Protein AF-A0A813BSJ4-F1 (afdb_monomer)

pLDDT: mean 73.98, std 15.07, range [31.45, 96.44]

Foldseek 3Di:
DDPPPPVADCWDADPNDIDGLLCVLCVLLVVLVVVLHADLVSLVVNLVSLVVLCVFFDDCLLVQLNVLSVVVVPDPDDDSVSSVSNSVSSVRSSVCSVVRDGDDDDDDPPQDDWDKAKFWDQDPLRPWIKIKMWTARPVVRDIDIDMDTDPPVVSVVQCVVVHSDDRVVRRCVVPD

Solvent-accessible surface area (backbone atoms only — not comparable to full-atom values): 10408 Å² total; per-residue (Å²): 141,80,89,76,75,61,97,68,49,78,59,42,76,57,97,87,43,79,46,34,66,64,56,63,48,48,54,53,50,49,47,28,52,72,67,70,50,72,55,72,70,57,44,53,53,51,40,53,53,39,54,54,54,38,72,46,37,85,76,71,58,35,53,64,27,47,48,51,51,59,55,49,78,76,48,94,75,75,53,72,66,64,50,51,55,40,48,52,31,45,50,50,23,48,52,50,59,70,70,57,52,78,66,78,86,70,86,78,65,93,68,76,69,72,44,77,48,68,40,38,42,51,40,79,78,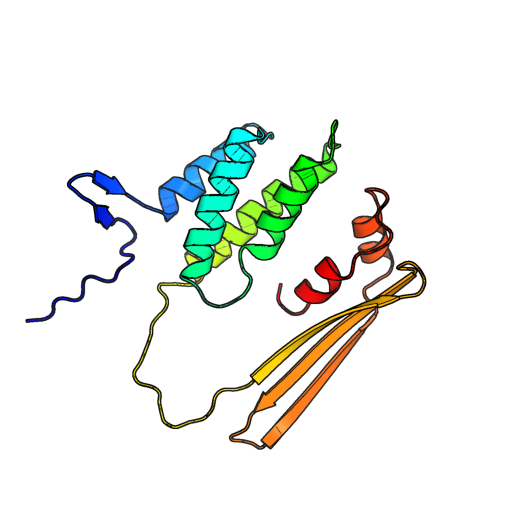41,77,43,40,27,29,35,36,40,39,36,33,72,83,79,67,46,74,47,78,50,70,49,72,56,57,64,75,57,54,50,62,69,26,74,82,78,48,50,77,54,31,69,60,30,39,44,52,87,79,107

Sequence (176 aa):
ANLFALPFDRVFNMLGATISFERAIEEVVMQCVSEGRCDRKRTLSVNGKLLFAAGHVFGRCAQLATQLMSHRGNVRHPGRGHVEDLLNALRFALEILKSGGPRCVGAWSQQPPVLIFTDGACEQEGNLVTHGALLFDPVTVRKEVFGDHVPKRLVERWKDGGKKQVIFFAENLPVV

Radius of gyration: 19.27 Å; Cα contacts (8 Å, |Δi|>4): 201; chains: 1; bounding box: 40×57×45 Å

Mean predicted aligned error: 10.65 Å

Structure (mmCIF, N/CA/C/O backbone):
data_AF-A0A813BSJ4-F1
#
_entry.id   AF-A0A813BSJ4-F1
#
loop_
_atom_site.group_PDB
_atom_site.id
_atom_site.type_symbol
_atom_site.label_atom_id
_atom_site.label_alt_id
_atom_site.label_comp_id
_atom_site.label_asym_id
_atom_site.label_entity_id
_atom_site.label_seq_id
_atom_site.pdbx_PDB_ins_code
_atom_site.Cartn_x
_atom_site.Cartn_y
_atom_site.Cartn_z
_atom_site.occupancy
_atom_site.B_iso_or_equiv
_atom_site.auth_seq_id
_atom_site.auth_comp_id
_atom_site.auth_asym_id
_atom_site.auth_atom_id
_atom_site.pdbx_PDB_model_num
ATOM 1 N N . ALA A 1 1 ? -11.413 34.889 15.381 1.00 35.91 1 ALA A N 1
ATOM 2 C CA . ALA A 1 1 ? -10.050 34.334 15.435 1.00 35.91 1 ALA A CA 1
ATOM 3 C C . ALA A 1 1 ? -10.126 32.849 15.106 1.00 35.91 1 ALA A C 1
ATOM 5 O O . ALA A 1 1 ? -10.448 32.062 15.977 1.00 35.91 1 ALA A O 1
ATOM 6 N N . ASN A 1 2 ? -9.918 32.498 13.838 1.00 31.45 2 ASN A N 1
ATOM 7 C CA . ASN A 1 2 ? -9.779 31.120 13.369 1.00 31.45 2 ASN A CA 1
ATOM 8 C C . ASN A 1 2 ? -8.538 31.109 12.476 1.00 31.45 2 ASN A C 1
ATOM 10 O O . ASN A 1 2 ? -8.624 31.351 11.277 1.00 31.45 2 ASN A O 1
ATOM 14 N N . LEU A 1 3 ? -7.369 30.922 13.086 1.00 31.69 3 LEU A N 1
ATOM 15 C CA . LEU A 1 3 ? -6.119 30.669 12.370 1.00 31.69 3 LEU A CA 1
ATOM 16 C C . LEU A 1 3 ? -6.064 29.172 12.042 1.00 31.69 3 LEU A C 1
ATOM 18 O O . LEU A 1 3 ? -5.284 28.423 12.618 1.00 31.69 3 LEU A O 1
ATOM 22 N N . PHE A 1 4 ? -6.928 28.726 11.129 1.00 36.84 4 PHE A N 1
ATOM 23 C CA . PHE A 1 4 ? -6.735 27.445 10.458 1.00 36.84 4 PHE A CA 1
ATOM 24 C C . PHE A 1 4 ? -5.849 27.691 9.241 1.00 36.84 4 PHE A C 1
ATOM 26 O O . PHE A 1 4 ? -6.326 27.791 8.117 1.00 36.84 4 PHE A O 1
ATOM 33 N N . ALA A 1 5 ? -4.543 27.811 9.469 1.00 35.72 5 ALA A N 1
ATOM 34 C CA . ALA A 1 5 ? -3.605 27.425 8.430 1.00 35.72 5 ALA A CA 1
ATOM 35 C C . ALA A 1 5 ? -3.609 25.894 8.425 1.00 35.72 5 ALA A C 1
ATOM 37 O O . ALA A 1 5 ? -2.980 25.263 9.276 1.00 35.72 5 ALA A O 1
ATOM 38 N N . LEU A 1 6 ? -4.391 25.288 7.527 1.00 38.62 6 LEU A N 1
ATOM 39 C CA . LEU A 1 6 ? -4.232 23.868 7.243 1.00 38.62 6 LEU A CA 1
ATOM 40 C C . LEU A 1 6 ? -2.803 23.714 6.709 1.00 38.62 6 LEU A C 1
ATOM 42 O O . LEU A 1 6 ? -2.460 24.389 5.739 1.00 38.62 6 LEU A O 1
ATOM 46 N N . PRO A 1 7 ? -1.947 22.874 7.312 1.00 40.94 7 PRO A N 1
ATOM 47 C CA . PRO A 1 7 ? -0.534 22.805 6.937 1.00 40.94 7 PRO A CA 1
ATOM 48 C C . PRO A 1 7 ? -0.304 22.365 5.479 1.00 40.94 7 PRO A C 1
ATOM 50 O O . PRO A 1 7 ? 0.830 22.400 5.013 1.00 40.94 7 PRO A O 1
ATOM 53 N N . PHE A 1 8 ? -1.370 22.000 4.755 1.00 50.53 8 PHE A N 1
ATOM 54 C CA . PHE A 1 8 ? -1.358 21.578 3.360 1.00 50.53 8 PHE A CA 1
ATOM 55 C C . PHE A 1 8 ? -2.633 22.016 2.629 1.00 50.53 8 PHE A C 1
ATOM 57 O O . PHE A 1 8 ? -3.330 21.190 2.037 1.00 50.53 8 PHE A O 1
ATOM 64 N N . ASP A 1 9 ? -2.930 23.318 2.611 1.00 46.09 9 ASP A N 1
ATOM 65 C CA . ASP A 1 9 ? -3.612 23.837 1.420 1.00 46.09 9 ASP A CA 1
ATOM 66 C C . ASP A 1 9 ? -2.821 23.377 0.182 1.00 46.09 9 ASP A C 1
ATOM 68 O O . ASP A 1 9 ? -1.600 23.213 0.249 1.00 46.09 9 ASP A O 1
ATOM 72 N N . ARG A 1 10 ? -3.485 23.149 -0.961 1.00 52.69 10 ARG A N 1
ATOM 73 C CA . ARG A 1 10 ? -2.855 22.646 -2.214 1.00 52.69 10 ARG A CA 1
ATOM 74 C C . ARG A 1 10 ? -1.614 23.445 -2.645 1.00 52.69 10 ARG A C 1
ATOM 76 O O . ARG A 1 10 ? -0.852 23.026 -3.519 1.00 52.69 10 ARG A O 1
ATOM 83 N N . VAL A 1 11 ? -1.447 24.612 -2.037 1.00 55.06 11 VAL A N 1
ATOM 84 C CA . VAL A 1 11 ? -0.429 25.618 -2.221 1.00 55.06 11 VAL A CA 1
ATOM 85 C C . VAL A 1 11 ? -0.071 26.188 -0.836 1.00 55.06 11 VAL A C 1
ATOM 87 O O . VAL A 1 11 ? -0.937 26.733 -0.161 1.00 55.06 11 VAL A O 1
ATOM 90 N N . PHE A 1 12 ? 1.189 26.109 -0.413 1.00 47.69 12 PHE A N 1
ATOM 91 C CA . PHE A 1 12 ? 1.690 26.702 0.837 1.00 47.69 12 PHE A CA 1
ATOM 92 C C . PHE A 1 12 ? 2.800 27.701 0.526 1.00 47.69 12 PHE A C 1
ATOM 94 O O . PHE A 1 12 ? 3.637 27.492 -0.352 1.00 47.69 12 PHE A O 1
ATOM 101 N N . ASN A 1 13 ? 2.792 28.819 1.245 1.00 44.09 13 ASN A N 1
ATOM 102 C CA . ASN A 1 13 ? 3.774 29.879 1.080 1.00 44.09 13 ASN A CA 1
ATOM 103 C C . ASN A 1 13 ? 4.858 29.731 2.153 1.00 44.09 13 ASN A C 1
ATOM 105 O O . ASN A 1 13 ? 4.575 29.837 3.345 1.00 44.09 13 ASN A O 1
ATOM 109 N N . MET A 1 14 ? 6.090 29.456 1.734 1.00 38.50 14 MET A N 1
ATOM 110 C CA . MET A 1 14 ? 7.243 29.312 2.614 1.00 38.50 14 MET A CA 1
ATOM 111 C C . MET A 1 14 ? 8.264 30.388 2.249 1.00 38.50 14 MET A C 1
ATOM 113 O O . MET A 1 14 ? 8.860 30.346 1.176 1.00 38.50 14 MET A O 1
ATOM 117 N N . LEU A 1 15 ? 8.447 31.375 3.134 1.00 41.78 15 LEU A N 1
ATOM 118 C CA . LEU A 1 15 ? 9.407 32.477 2.954 1.00 41.78 15 LEU A CA 1
ATOM 119 C C . LEU A 1 15 ? 9.220 33.260 1.634 1.00 41.78 15 LEU A C 1
ATOM 121 O O . LEU A 1 15 ? 10.191 33.648 0.991 1.00 41.78 15 LEU A O 1
ATOM 125 N N . GLY A 1 16 ? 7.971 33.469 1.205 1.00 42.41 16 GLY A N 1
ATOM 126 C CA . GLY A 1 16 ? 7.641 34.167 -0.044 1.00 42.41 16 GLY A CA 1
ATOM 127 C C . GLY A 1 16 ? 7.609 33.265 -1.282 1.00 42.41 16 GLY A C 1
ATOM 128 O O . GLY A 1 16 ? 7.131 33.694 -2.332 1.00 42.41 16 GLY A O 1
ATOM 129 N N . ALA A 1 17 ? 8.053 32.009 -1.172 1.00 37.91 17 ALA A N 1
ATOM 130 C CA . ALA A 1 17 ? 7.938 31.018 -2.232 1.00 37.91 17 ALA A CA 1
ATOM 131 C C . ALA A 1 17 ? 6.634 30.230 -2.086 1.00 37.91 17 ALA A C 1
ATOM 133 O O . ALA A 1 17 ? 6.359 29.611 -1.061 1.00 37.91 17 ALA A O 1
ATOM 134 N N . THR A 1 18 ? 5.831 30.235 -3.144 1.00 51.44 18 THR A N 1
ATOM 135 C CA . THR A 1 18 ? 4.596 29.458 -3.217 1.00 51.44 18 THR A CA 1
ATOM 136 C C . THR A 1 18 ? 4.921 28.053 -3.720 1.00 51.44 18 THR A C 1
ATOM 138 O O . THR A 1 18 ? 5.333 27.885 -4.866 1.00 51.44 18 THR A O 1
ATOM 141 N N . ILE A 1 19 ? 4.762 27.044 -2.867 1.00 51.75 19 ILE A N 1
ATOM 142 C CA . ILE A 1 19 ? 5.086 25.647 -3.155 1.00 51.75 19 ILE A CA 1
ATOM 143 C C . ILE A 1 19 ? 3.780 24.847 -3.176 1.00 51.75 19 ILE A C 1
ATOM 145 O O . ILE A 1 19 ? 2.950 24.970 -2.284 1.00 51.75 19 ILE A O 1
ATOM 149 N N . SER A 1 20 ? 3.581 24.025 -4.205 1.00 61.19 20 SER A N 1
ATOM 150 C CA . SER A 1 20 ? 2.451 23.096 -4.307 1.00 61.19 20 SER A CA 1
ATOM 151 C C . SER A 1 20 ? 2.995 21.676 -4.403 1.00 61.19 20 SER A C 1
ATOM 153 O O . SER A 1 20 ? 3.708 21.355 -5.354 1.00 61.19 20 SER A O 1
ATOM 155 N N . PHE A 1 21 ? 2.707 20.831 -3.407 1.00 60.09 21 PHE A N 1
ATOM 156 C CA . PHE A 1 21 ? 3.244 19.461 -3.351 1.00 60.09 21 PHE A CA 1
ATOM 157 C C . PHE A 1 21 ? 2.604 18.584 -4.419 1.00 60.09 21 PHE A C 1
ATOM 159 O O . PHE A 1 21 ? 3.305 17.793 -5.044 1.00 60.09 21 PHE A O 1
ATOM 166 N N . GLU A 1 22 ? 1.305 18.778 -4.656 1.00 62.00 22 GLU A N 1
ATOM 167 C CA . GLU A 1 22 ? 0.563 18.127 -5.733 1.00 62.00 22 GLU A CA 1
ATOM 168 C C . GLU A 1 22 ? 1.255 18.397 -7.069 1.00 62.00 22 GLU A C 1
ATOM 170 O O . GLU A 1 22 ? 1.741 17.460 -7.694 1.00 62.00 22 GLU A O 1
ATOM 175 N N . ARG A 1 23 ? 1.463 19.673 -7.423 1.00 66.56 23 ARG A N 1
ATOM 176 C CA . ARG A 1 23 ? 2.144 20.047 -8.671 1.00 66.56 23 ARG A CA 1
ATOM 177 C C . ARG A 1 23 ? 3.590 19.565 -8.721 1.00 66.56 23 ARG A C 1
ATOM 179 O O . ARG A 1 23 ? 4.012 19.024 -9.730 1.00 66.56 23 ARG A O 1
ATOM 186 N N . ALA A 1 24 ? 4.355 19.692 -7.638 1.00 66.81 24 ALA A N 1
ATOM 187 C CA . ALA A 1 24 ? 5.776 19.341 -7.641 1.00 66.81 24 ALA A CA 1
ATOM 188 C C . ALA A 1 24 ? 6.057 17.827 -7.704 1.00 66.81 24 ALA A C 1
ATOM 190 O O . ALA A 1 24 ? 7.168 17.437 -8.087 1.00 66.81 24 ALA A O 1
ATOM 191 N N . ILE A 1 25 ? 5.118 16.979 -7.267 1.00 68.12 25 ILE A N 1
ATOM 192 C CA . ILE A 1 25 ? 5.182 15.518 -7.434 1.00 68.12 25 ILE A CA 1
ATOM 193 C C . ILE A 1 25 ? 4.593 15.142 -8.792 1.00 68.12 25 ILE A C 1
ATOM 195 O O . ILE A 1 25 ? 5.232 14.395 -9.528 1.00 68.12 25 ILE A O 1
ATOM 199 N N . GLU A 1 26 ? 3.435 15.698 -9.147 1.00 72.69 26 GLU A N 1
ATOM 200 C CA . GLU A 1 26 ? 2.749 15.459 -10.418 1.00 72.69 26 GLU A CA 1
ATOM 201 C C . GLU A 1 26 ? 3.620 15.839 -11.614 1.00 72.69 26 GLU A C 1
ATOM 203 O O . GLU A 1 26 ? 3.804 15.010 -12.492 1.00 72.69 26 GLU A O 1
ATOM 208 N N . GLU A 1 27 ? 4.260 17.009 -11.628 1.00 76.44 27 GLU A N 1
ATOM 209 C CA . GLU A 1 27 ? 5.168 17.431 -12.704 1.00 76.44 27 GLU A CA 1
ATOM 210 C C . GLU A 1 27 ? 6.301 16.427 -12.916 1.00 76.44 27 GLU A C 1
ATOM 212 O O . GLU A 1 27 ? 6.586 16.032 -14.046 1.00 76.44 27 GLU A O 1
ATOM 217 N N . VAL A 1 28 ? 6.936 15.966 -11.835 1.00 70.94 28 VAL A N 1
ATOM 218 C CA . VAL A 1 28 ? 8.079 15.055 -11.952 1.00 70.94 28 VAL A CA 1
ATOM 219 C C . VAL A 1 28 ? 7.625 13.642 -12.309 1.00 70.94 28 VAL A C 1
ATOM 221 O O . VAL A 1 28 ? 8.269 12.995 -13.134 1.00 70.94 28 VAL A O 1
ATOM 224 N N . VAL A 1 29 ? 6.511 13.161 -11.747 1.00 71.25 29 VAL A N 1
ATOM 225 C CA . VAL A 1 29 ? 5.914 11.870 -12.123 1.00 71.25 29 VAL A CA 1
ATOM 226 C C . VAL A 1 29 ? 5.485 11.901 -13.588 1.00 71.25 29 VAL A C 1
ATOM 228 O O . VAL A 1 29 ? 5.882 11.019 -14.346 1.00 71.25 29 VAL A O 1
ATOM 231 N N . MET A 1 30 ? 4.767 12.937 -14.021 1.00 75.88 30 MET A N 1
ATOM 232 C CA . MET A 1 30 ? 4.291 13.099 -15.396 1.00 75.88 30 MET A CA 1
ATOM 233 C C . MET A 1 30 ? 5.440 13.279 -16.384 1.00 75.88 30 MET A C 1
ATOM 235 O O . MET A 1 30 ? 5.365 12.745 -17.486 1.00 75.88 30 MET A O 1
ATOM 239 N N . GLN A 1 31 ? 6.535 13.933 -15.993 1.00 76.19 31 GLN A N 1
ATOM 240 C CA . GLN A 1 31 ? 7.750 14.003 -16.803 1.00 76.19 31 GLN A CA 1
ATOM 241 C C . GLN A 1 31 ? 8.438 12.637 -16.938 1.00 76.19 31 GLN A C 1
ATOM 243 O O . GLN A 1 31 ? 8.888 12.266 -18.019 1.00 76.19 31 GLN A O 1
ATOM 248 N N . CYS A 1 32 ? 8.515 11.854 -15.860 1.00 71.31 32 CYS A N 1
ATOM 249 C CA . CYS A 1 32 ? 9.080 10.503 -15.923 1.00 71.31 32 CYS A CA 1
ATOM 250 C C . CYS A 1 32 ? 8.214 9.565 -16.774 1.00 71.31 32 CYS A C 1
ATOM 252 O O . CYS A 1 32 ? 8.739 8.711 -17.490 1.00 71.31 32 CYS A O 1
ATOM 254 N N . VAL A 1 33 ? 6.894 9.748 -16.699 1.00 69.25 33 VAL A N 1
ATOM 255 C CA . VAL A 1 33 ? 5.898 9.041 -17.503 1.00 69.25 33 VAL A CA 1
ATOM 256 C C . VAL A 1 33 ? 6.012 9.417 -18.980 1.00 69.25 33 VAL A C 1
ATOM 258 O O . VAL A 1 33 ? 6.082 8.525 -19.820 1.00 69.25 33 VAL A O 1
ATOM 261 N N . SER A 1 34 ? 6.052 10.711 -19.308 1.00 72.62 34 SER A N 1
ATOM 262 C CA . SER A 1 34 ? 6.076 11.192 -20.694 1.00 72.62 34 SER A CA 1
ATOM 263 C C . SER A 1 34 ? 7.384 10.862 -21.405 1.00 72.62 34 SER A C 1
ATOM 265 O O . SER A 1 34 ? 7.372 10.478 -22.571 1.00 72.62 34 SER A O 1
ATOM 267 N N . GLU A 1 35 ? 8.515 10.943 -20.702 1.00 75.81 35 GLU A N 1
ATOM 268 C CA . GLU A 1 35 ? 9.818 10.569 -21.252 1.00 75.81 35 GLU A CA 1
ATOM 269 C C . GLU A 1 35 ? 10.042 9.045 -21.268 1.00 75.81 35 GLU A C 1
ATOM 271 O O . GLU A 1 35 ? 11.050 8.580 -21.804 1.00 75.81 35 GLU A O 1
ATOM 276 N N . GLY A 1 36 ? 9.152 8.257 -20.647 1.00 67.06 36 GLY A N 1
ATOM 277 C CA . GLY A 1 36 ? 9.296 6.804 -20.522 1.00 67.06 36 GLY A CA 1
ATOM 278 C C . GLY A 1 36 ? 10.590 6.384 -19.815 1.00 67.06 36 GLY A C 1
ATOM 279 O O . GLY A 1 36 ? 11.084 5.278 -20.021 1.00 67.06 36 GLY A O 1
ATOM 280 N N . ARG A 1 37 ? 11.190 7.277 -19.021 1.00 68.12 37 ARG A N 1
ATOM 281 C CA . ARG A 1 37 ? 12.461 7.061 -18.323 1.00 68.12 37 ARG A CA 1
ATOM 282 C C . ARG A 1 37 ? 12.518 7.910 -17.060 1.00 68.12 37 ARG A C 1
ATOM 284 O O . ARG A 1 37 ? 12.025 9.032 -17.012 1.00 68.12 37 ARG A O 1
ATOM 291 N N . CYS A 1 38 ? 13.199 7.393 -16.048 1.00 68.12 38 CYS A N 1
ATOM 292 C CA . CYS A 1 38 ? 13.505 8.129 -14.828 1.00 68.12 38 CYS A CA 1
ATOM 293 C C . CYS A 1 38 ? 14.991 7.928 -14.531 1.00 68.12 38 CYS A C 1
ATOM 295 O O . CYS A 1 38 ? 15.417 6.801 -14.275 1.00 68.12 38 CYS A O 1
ATOM 297 N N . ASP A 1 39 ? 15.790 8.992 -14.639 1.00 73.19 39 ASP A N 1
ATOM 298 C CA . ASP A 1 39 ? 17.206 8.931 -14.275 1.00 73.19 39 ASP A CA 1
ATOM 299 C C . ASP A 1 39 ? 17.379 8.818 -12.748 1.00 73.19 39 ASP A C 1
ATOM 301 O O . ASP A 1 39 ? 16.440 9.014 -11.970 1.00 73.19 39 ASP A O 1
ATOM 305 N N . ARG A 1 40 ? 18.592 8.496 -12.289 1.00 72.88 40 ARG A N 1
ATOM 306 C CA . ARG A 1 40 ? 18.864 8.284 -10.858 1.00 72.88 40 ARG A CA 1
ATOM 307 C C . ARG A 1 40 ? 18.598 9.534 -10.012 1.00 72.88 40 ARG A C 1
ATOM 309 O O . ARG A 1 40 ? 18.105 9.417 -8.893 1.00 72.88 40 ARG A O 1
ATOM 316 N N . LYS A 1 41 ? 18.916 10.724 -10.528 1.00 77.00 41 LYS A N 1
ATOM 317 C CA 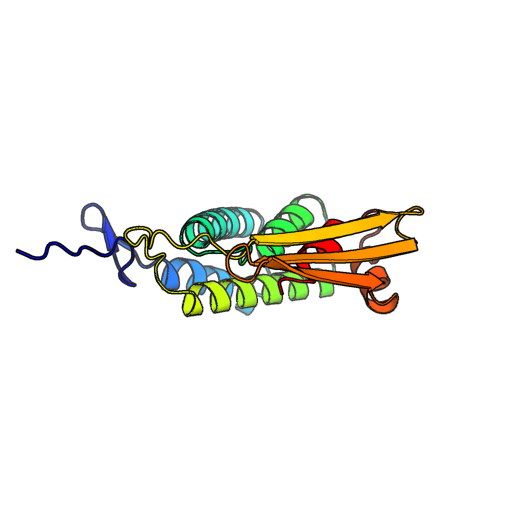. LYS A 1 41 ? 18.754 11.993 -9.802 1.00 77.00 41 LYS A CA 1
ATOM 318 C C . LYS A 1 41 ? 17.271 12.309 -9.594 1.00 77.00 41 LYS A C 1
ATOM 320 O O . LYS A 1 41 ? 16.862 12.642 -8.484 1.00 77.00 41 LYS A O 1
ATOM 325 N N . ARG A 1 42 ? 16.464 12.145 -10.642 1.00 74.56 42 ARG A N 1
ATOM 326 C CA . ARG A 1 42 ? 15.005 12.284 -10.623 1.00 74.56 42 ARG A CA 1
ATOM 327 C C . ARG A 1 42 ? 14.370 11.228 -9.730 1.00 74.56 42 ARG A C 1
ATOM 329 O O . ARG A 1 42 ? 13.561 11.588 -8.888 1.00 74.56 42 ARG A O 1
ATOM 336 N N . THR A 1 43 ? 14.814 9.974 -9.822 1.00 73.75 43 THR A N 1
ATOM 337 C CA . THR A 1 43 ? 14.350 8.875 -8.958 1.00 73.75 43 THR A CA 1
ATOM 338 C C . THR A 1 43 ? 14.522 9.223 -7.477 1.00 73.75 43 THR A C 1
ATOM 340 O O . THR A 1 43 ? 13.576 9.126 -6.703 1.00 73.75 43 THR A O 1
ATOM 343 N N . LEU A 1 44 ? 15.710 9.690 -7.074 1.00 74.62 44 LEU A N 1
ATOM 344 C CA . LEU A 1 44 ? 15.976 10.090 -5.688 1.00 74.62 44 LEU A CA 1
ATOM 345 C C . LEU A 1 44 ? 15.121 11.289 -5.253 1.00 74.62 44 LEU A C 1
ATOM 347 O O . LEU A 1 44 ? 14.595 11.294 -4.141 1.00 74.62 44 LEU A O 1
ATOM 351 N N . SER A 1 45 ? 14.948 12.282 -6.131 1.00 80.75 45 SER A N 1
ATOM 352 C CA . SER A 1 45 ? 14.106 13.450 -5.851 1.00 80.75 45 SER A CA 1
ATOM 353 C C . SER A 1 45 ? 12.633 13.068 -5.670 1.00 80.75 45 SER A C 1
ATOM 355 O O . SER A 1 45 ? 12.011 13.486 -4.695 1.00 80.75 45 SER A O 1
ATOM 357 N N . VAL A 1 46 ? 12.088 12.236 -6.565 1.00 78.25 46 VAL A N 1
ATOM 358 C CA . VAL A 1 46 ? 10.713 11.720 -6.483 1.00 78.25 46 VAL A CA 1
ATOM 359 C C . VAL A 1 46 ? 10.524 10.892 -5.221 1.00 78.25 46 VAL A C 1
ATOM 361 O O . VAL A 1 46 ? 9.535 11.083 -4.525 1.00 78.25 46 VAL A O 1
ATOM 364 N N . ASN A 1 47 ? 11.487 10.033 -4.879 1.00 79.88 47 ASN A N 1
ATOM 365 C CA . ASN A 1 47 ? 11.433 9.223 -3.666 1.00 79.88 47 ASN A CA 1
ATOM 366 C C . ASN A 1 47 ? 11.348 10.085 -2.401 1.00 79.88 47 ASN A C 1
ATOM 368 O O . ASN A 1 47 ? 10.467 9.872 -1.574 1.00 79.88 47 ASN A O 1
ATOM 372 N N . GLY A 1 48 ? 12.197 11.111 -2.283 1.00 78.75 48 GLY A N 1
ATOM 373 C CA . GLY A 1 48 ? 12.152 12.037 -1.149 1.00 78.75 48 GLY A CA 1
ATOM 374 C C . GLY A 1 48 ? 10.816 12.776 -1.044 1.00 78.75 48 GLY A C 1
ATOM 375 O O . GLY A 1 48 ? 10.228 12.836 0.034 1.00 78.75 48 GLY A O 1
ATOM 376 N N . LYS A 1 49 ? 10.297 13.282 -2.171 1.00 79.31 49 LYS A N 1
ATOM 377 C CA . LYS A 1 49 ? 9.001 13.976 -2.208 1.00 79.31 49 LYS A CA 1
ATOM 378 C C . LYS A 1 49 ? 7.829 13.046 -1.872 1.00 79.31 49 LYS A C 1
ATOM 380 O O . LYS A 1 49 ? 6.938 13.449 -1.131 1.00 79.31 49 LYS A O 1
ATOM 385 N N . LEU A 1 50 ? 7.839 11.811 -2.378 1.00 77.81 50 LEU A N 1
ATOM 386 C CA . LEU A 1 50 ? 6.806 10.812 -2.097 1.00 77.81 50 LEU A CA 1
ATOM 387 C C . LEU A 1 50 ? 6.820 10.360 -0.641 1.00 77.81 50 LEU A C 1
ATOM 389 O O . LEU A 1 50 ? 5.755 10.274 -0.044 1.00 77.81 50 LEU A O 1
ATOM 393 N N . LEU A 1 51 ? 7.991 10.096 -0.055 1.00 78.44 51 LEU A N 1
ATOM 394 C CA . LEU A 1 51 ? 8.095 9.729 1.361 1.00 78.44 51 LEU A CA 1
ATOM 395 C C . LEU A 1 51 ? 7.620 10.863 2.268 1.00 78.44 51 LEU A C 1
ATOM 397 O O . LEU A 1 51 ? 6.894 10.613 3.226 1.00 78.44 51 LEU A O 1
ATOM 401 N N . PHE A 1 52 ? 7.986 12.103 1.938 1.00 78.31 52 PHE A N 1
ATOM 402 C CA . PHE A 1 52 ? 7.497 13.276 2.650 1.00 78.31 52 PHE A CA 1
ATOM 403 C C . PHE A 1 52 ? 5.965 13.372 2.573 1.00 78.31 52 PHE A C 1
ATOM 405 O O . PHE A 1 52 ? 5.308 13.418 3.608 1.00 78.31 52 PHE A O 1
ATOM 412 N N . ALA A 1 53 ? 5.381 13.311 1.370 1.00 75.31 53 ALA A N 1
ATOM 413 C CA . ALA A 1 53 ? 3.930 13.382 1.179 1.00 75.31 53 ALA A CA 1
ATOM 414 C C . ALA A 1 53 ? 3.179 12.207 1.835 1.00 75.31 53 ALA A C 1
ATOM 416 O O . ALA A 1 53 ? 2.173 12.417 2.510 1.00 75.31 53 ALA A O 1
ATOM 417 N N . ALA A 1 54 ? 3.698 10.981 1.714 1.00 75.50 54 ALA A N 1
ATOM 418 C CA . ALA A 1 54 ? 3.162 9.798 2.388 1.00 75.50 54 ALA A CA 1
ATOM 419 C C . ALA A 1 54 ? 3.181 9.951 3.913 1.00 75.50 54 ALA A C 1
ATOM 421 O O . ALA A 1 54 ? 2.253 9.530 4.599 1.00 75.50 54 ALA A O 1
ATOM 422 N N . GLY A 1 55 ? 4.196 10.641 4.439 1.00 73.62 55 GLY A N 1
ATOM 423 C CA . GLY A 1 55 ? 4.296 11.035 5.836 1.00 73.62 55 GLY A CA 1
ATOM 424 C C . GLY A 1 55 ? 3.163 11.938 6.321 1.00 73.62 55 GLY A C 1
ATOM 425 O O . GLY A 1 55 ? 3.054 12.107 7.533 1.00 73.62 55 GLY A O 1
ATOM 426 N N . HIS A 1 56 ? 2.295 12.451 5.442 1.00 69.06 56 HIS A N 1
ATOM 427 C CA . HIS A 1 56 ? 1.149 13.311 5.758 1.00 69.06 56 HIS A CA 1
ATOM 428 C C . HIS A 1 56 ? -0.223 12.704 5.442 1.00 69.06 56 HIS A C 1
ATOM 430 O O . HIS A 1 56 ? -1.228 13.336 5.747 1.00 69.06 56 HIS A O 1
ATOM 436 N N . VAL A 1 57 ? -0.286 11.483 4.910 1.00 67.75 57 VAL A N 1
ATOM 43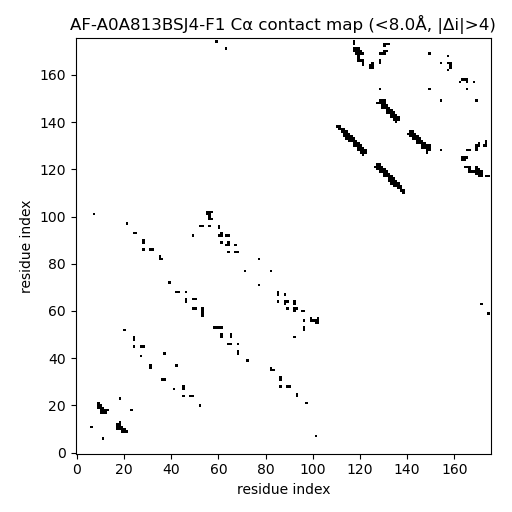7 C CA . VAL A 1 57 ? -1.529 10.705 4.763 1.00 67.75 57 VAL A CA 1
ATOM 438 C C . VAL A 1 57 ? -1.468 9.459 5.650 1.00 67.75 57 VAL A C 1
ATOM 440 O O . VAL A 1 57 ? -0.415 9.128 6.196 1.00 67.75 57 VAL A O 1
ATOM 443 N N . PHE A 1 58 ? -2.590 8.783 5.887 1.00 64.75 58 PHE A N 1
ATOM 444 C CA . PHE A 1 58 ? -2.568 7.482 6.565 1.00 64.75 58 PHE A CA 1
ATOM 445 C C . PHE A 1 58 ? -2.268 6.353 5.563 1.00 64.75 58 PHE A C 1
ATOM 447 O O . PHE A 1 58 ? -2.615 6.447 4.388 1.00 64.75 58 PHE A O 1
ATOM 454 N N . GLY A 1 59 ? -1.635 5.273 6.033 1.00 68.62 59 GLY A N 1
ATOM 455 C CA . GLY A 1 59 ? -1.375 4.068 5.236 1.00 68.62 59 GLY A CA 1
ATOM 456 C C . GLY A 1 59 ? -0.041 4.049 4.476 1.00 68.62 59 GLY A C 1
ATOM 457 O O . GLY A 1 59 ? 0.795 4.941 4.596 1.00 68.62 59 GLY A O 1
ATOM 458 N N . ARG A 1 60 ? 0.171 2.979 3.697 1.00 71.19 60 ARG A N 1
ATOM 459 C CA . ARG A 1 60 ? 1.424 2.664 2.976 1.00 71.19 60 ARG A CA 1
ATOM 460 C C . ARG A 1 60 ? 1.392 3.091 1.493 1.00 71.19 60 ARG A C 1
ATOM 462 O O . ARG A 1 60 ? 1.962 2.427 0.634 1.00 71.19 60 ARG A O 1
ATOM 469 N N . CYS A 1 61 ? 0.749 4.218 1.179 1.00 72.94 61 CYS A N 1
ATOM 470 C CA . CYS A 1 61 ? 0.420 4.649 -0.194 1.00 72.94 61 CYS A CA 1
ATOM 471 C C . CYS A 1 61 ? 1.615 4.758 -1.164 1.00 72.94 61 CYS A C 1
ATOM 473 O O . CYS A 1 61 ? 1.510 4.387 -2.330 1.00 72.94 61 CYS A O 1
ATOM 475 N N . ALA A 1 62 ? 2.767 5.242 -0.695 1.00 77.19 62 ALA A N 1
ATOM 476 C CA . ALA A 1 62 ? 3.963 5.392 -1.522 1.00 77.19 62 ALA A CA 1
ATOM 477 C C . ALA A 1 62 ? 4.902 4.181 -1.454 1.00 77.19 62 ALA A C 1
ATOM 479 O O . ALA A 1 62 ? 5.907 4.157 -2.162 1.00 77.1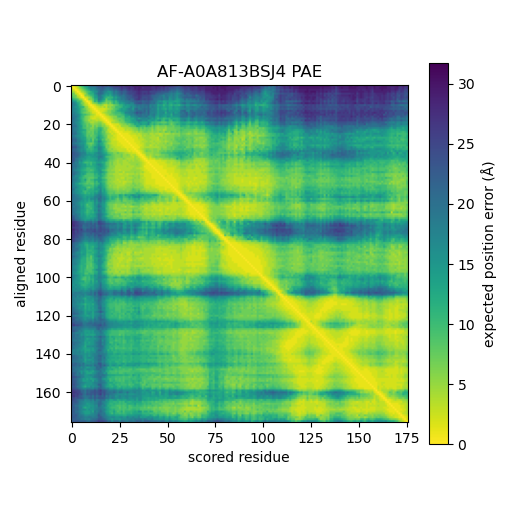9 62 ALA A O 1
ATOM 480 N N . GLN A 1 63 ? 4.613 3.183 -0.611 1.00 79.19 63 GLN A N 1
ATOM 481 C CA . GLN A 1 63 ? 5.559 2.114 -0.294 1.00 79.19 63 GLN A CA 1
ATOM 482 C C . GLN A 1 63 ? 5.909 1.263 -1.520 1.00 79.19 63 GLN A C 1
ATOM 484 O O . GLN A 1 63 ? 7.072 0.916 -1.716 1.00 79.19 63 GLN A O 1
ATOM 489 N N . LEU A 1 64 ? 4.941 0.991 -2.400 1.00 78.94 64 LEU A N 1
ATOM 490 C CA 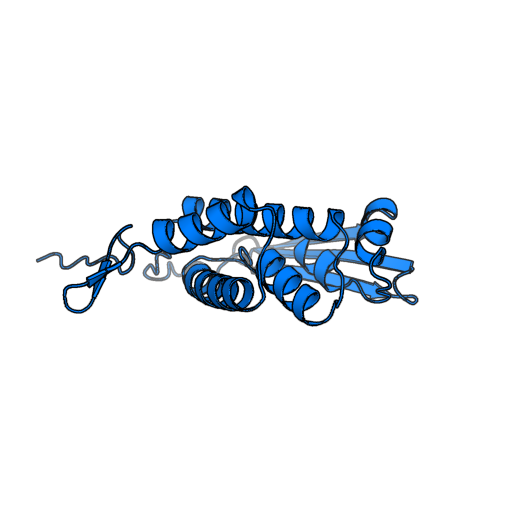. LEU A 1 64 ? 5.205 0.276 -3.649 1.00 78.94 64 LEU A CA 1
ATOM 491 C C . LEU A 1 64 ? 6.153 1.058 -4.569 1.00 78.94 64 LEU A C 1
ATOM 493 O O . LEU A 1 64 ? 7.153 0.519 -5.047 1.00 78.94 64 LEU A O 1
ATOM 497 N N . ALA A 1 65 ? 5.881 2.347 -4.770 1.00 79.31 65 ALA A N 1
ATOM 498 C CA . ALA A 1 65 ? 6.693 3.205 -5.622 1.00 79.31 65 ALA A CA 1
ATOM 499 C C . ALA A 1 65 ? 8.115 3.394 -5.072 1.00 79.31 65 ALA A C 1
ATOM 501 O O . ALA A 1 65 ? 9.093 3.237 -5.804 1.00 79.31 65 ALA A O 1
ATOM 502 N N . THR A 1 66 ? 8.248 3.691 -3.777 1.00 78.44 66 THR A N 1
ATOM 503 C CA . THR A 1 66 ? 9.539 3.957 -3.121 1.00 78.44 66 THR A CA 1
ATOM 504 C C . THR A 1 66 ? 10.449 2.732 -3.166 1.00 78.44 66 THR A C 1
ATOM 506 O O . THR A 1 66 ? 11.654 2.849 -3.396 1.00 78.44 66 THR A O 1
ATOM 509 N N . GLN A 1 67 ? 9.877 1.534 -3.057 1.00 76.31 67 GLN A N 1
ATOM 510 C CA . GLN A 1 67 ? 10.635 0.292 -3.115 1.00 76.31 67 GLN A CA 1
ATOM 511 C C . GLN A 1 67 ? 10.989 -0.167 -4.532 1.00 76.31 67 GLN A C 1
ATOM 513 O O . GLN A 1 67 ? 12.095 -0.679 -4.739 1.00 76.31 67 GLN A O 1
ATOM 518 N N . LEU A 1 68 ? 10.115 0.053 -5.521 1.00 76.31 68 LEU A N 1
ATOM 519 C CA . LEU A 1 68 ? 10.458 -0.159 -6.933 1.00 76.31 68 LEU A CA 1
ATOM 520 C C . LEU A 1 68 ? 11.586 0.786 -7.380 1.00 76.31 68 LEU A C 1
ATOM 522 O O . LEU A 1 68 ? 12.474 0.378 -8.132 1.00 76.31 68 LEU A O 1
ATOM 526 N N . MET A 1 69 ? 11.612 2.019 -6.862 1.00 74.88 69 MET A N 1
ATOM 527 C CA . MET A 1 69 ? 12.713 2.964 -7.081 1.00 74.88 69 MET A CA 1
ATOM 528 C C . MET A 1 69 ? 14.025 2.487 -6.453 1.00 74.88 69 MET A C 1
ATOM 530 O O . MET A 1 69 ? 15.053 2.470 -7.134 1.00 74.88 69 MET A O 1
ATOM 534 N N . SER A 1 70 ? 13.998 2.043 -5.192 1.00 69.94 70 SER A N 1
ATOM 535 C CA . SER A 1 70 ? 15.169 1.455 -4.524 1.00 69.94 70 SER A CA 1
ATOM 536 C C . SER A 1 70 ? 15.702 0.230 -5.275 1.00 69.94 70 SER A C 1
ATOM 538 O O . SER A 1 70 ? 16.912 0.065 -5.411 1.00 69.94 70 SER A O 1
ATOM 540 N N . HIS A 1 71 ? 14.812 -0.584 -5.850 1.00 65.62 71 HIS A N 1
ATOM 541 C CA . HIS A 1 71 ? 15.190 -1.729 -6.678 1.00 65.62 71 HIS A CA 1
ATOM 542 C C . HIS A 1 71 ? 15.944 -1.348 -7.952 1.00 65.62 71 HIS A C 1
ATOM 544 O O . HIS A 1 71 ? 16.885 -2.043 -8.335 1.00 65.62 71 HIS A O 1
ATOM 550 N N . ARG A 1 72 ? 15.584 -0.237 -8.603 1.00 62.69 72 ARG A N 1
ATOM 551 C CA . ARG A 1 72 ? 16.291 0.229 -9.804 1.00 62.69 72 ARG A CA 1
ATOM 552 C C . ARG A 1 72 ? 17.698 0.737 -9.539 1.00 62.69 72 ARG A C 1
ATOM 554 O O . ARG A 1 72 ? 18.525 0.656 -10.440 1.00 62.69 72 ARG A O 1
ATOM 561 N N . GLY A 1 73 ? 17.987 1.222 -8.331 1.00 53.00 73 GLY A N 1
ATOM 562 C CA . GLY A 1 73 ? 19.333 1.669 -7.961 1.00 53.00 73 GLY A CA 1
ATOM 563 C C . GLY A 1 73 ? 20.413 0.595 -8.150 1.00 53.00 73 GLY A C 1
ATOM 564 O O . GLY A 1 73 ? 21.571 0.942 -8.374 1.00 53.00 73 GLY A O 1
ATOM 565 N N . ASN A 1 74 ? 20.022 -0.686 -8.130 1.00 48.66 74 ASN A N 1
ATOM 566 C CA . ASN A 1 74 ? 20.920 -1.837 -8.226 1.00 48.66 74 ASN A CA 1
ATOM 567 C C . ASN A 1 74 ? 20.938 -2.526 -9.605 1.00 48.66 74 ASN A C 1
ATOM 569 O O . ASN A 1 74 ? 21.775 -3.400 -9.826 1.00 48.66 74 ASN A O 1
ATOM 573 N N . VAL A 1 75 ? 20.060 -2.159 -10.548 1.00 55.34 75 VAL A N 1
ATOM 574 C CA . VAL A 1 75 ? 19.966 -2.824 -11.863 1.00 55.34 75 VAL A CA 1
ATOM 575 C C . VAL A 1 75 ? 20.631 -1.956 -12.934 1.00 55.34 75 VAL A C 1
ATOM 577 O O . VAL A 1 75 ? 20.133 -0.884 -13.265 1.00 55.34 75 VAL A O 1
ATOM 580 N N . ARG A 1 76 ? 21.751 -2.426 -13.508 1.00 48.44 76 ARG A N 1
ATOM 581 C CA . ARG A 1 76 ? 22.527 -1.683 -14.528 1.00 48.44 76 ARG A CA 1
ATOM 582 C C . ARG A 1 76 ? 21.766 -1.463 -15.846 1.00 48.44 76 ARG A C 1
ATOM 584 O O . ARG A 1 76 ? 21.988 -0.447 -16.495 1.00 48.44 76 ARG A O 1
ATOM 591 N N . HIS A 1 77 ? 20.851 -2.369 -16.210 1.00 56.59 77 HIS A N 1
ATOM 592 C CA . HIS A 1 77 ? 20.010 -2.279 -17.413 1.00 56.59 77 HIS A CA 1
ATOM 593 C C . HIS A 1 77 ? 18.591 -2.796 -17.126 1.00 56.59 77 HIS A C 1
ATOM 595 O O . HIS A 1 77 ? 18.315 -3.979 -17.325 1.00 56.59 77 HIS A O 1
ATOM 601 N N . PRO A 1 78 ? 17.681 -1.959 -16.605 1.00 58.56 78 PRO A N 1
ATOM 602 C CA . PRO A 1 78 ? 16.306 -2.385 -16.380 1.00 58.56 78 PRO A CA 1
ATOM 603 C C . PRO A 1 78 ? 15.601 -2.612 -17.726 1.00 58.56 78 PRO A C 1
ATOM 605 O O . PRO A 1 78 ? 15.612 -1.741 -18.594 1.00 58.56 78 PRO A O 1
ATOM 608 N N . GLY A 1 79 ? 14.982 -3.781 -17.905 1.00 61.47 79 GLY A N 1
ATOM 609 C CA . GLY A 1 79 ? 14.153 -4.063 -19.081 1.00 61.47 79 GLY A CA 1
ATOM 610 C C . GLY A 1 79 ? 12.911 -3.160 -19.144 1.00 61.47 79 GLY A C 1
ATOM 611 O O . GLY A 1 79 ? 12.456 -2.642 -18.124 1.00 61.47 79 GLY A O 1
ATOM 612 N N . ARG A 1 80 ? 12.319 -3.000 -20.336 1.00 62.66 80 ARG A N 1
ATOM 613 C CA . ARG A 1 80 ? 11.170 -2.102 -20.587 1.00 62.66 80 ARG A CA 1
ATOM 614 C C . ARG A 1 80 ? 9.962 -2.359 -19.664 1.00 62.66 80 ARG A C 1
ATOM 616 O O . ARG A 1 80 ? 9.322 -1.404 -19.247 1.00 62.66 80 ARG A O 1
ATOM 623 N N . GLY A 1 81 ? 9.695 -3.612 -19.280 1.00 63.59 81 GLY A N 1
ATOM 624 C CA . GLY A 1 81 ? 8.610 -3.962 -18.343 1.00 63.59 81 GLY A CA 1
ATOM 625 C C . GLY A 1 81 ? 8.805 -3.388 -16.934 1.00 63.59 81 GLY A C 1
ATOM 626 O O . GLY A 1 81 ? 7.893 -2.790 -16.375 1.00 63.59 81 GLY A O 1
ATOM 627 N N . HIS A 1 82 ? 10.039 -3.420 -16.419 1.00 68.38 82 HIS A N 1
ATOM 628 C CA . HIS A 1 82 ? 10.380 -2.785 -15.141 1.00 68.38 82 HIS A CA 1
ATOM 629 C C . HIS A 1 82 ? 10.232 -1.262 -15.202 1.00 68.38 82 HIS A C 1
ATOM 631 O O . HIS A 1 82 ? 10.066 -0.606 -14.165 1.00 68.38 82 HIS A O 1
ATOM 637 N N . VAL A 1 83 ? 10.354 -0.688 -16.411 1.00 70.69 83 VAL A N 1
ATOM 638 C CA . VAL A 1 83 ? 10.144 0.739 -16.635 1.00 70.69 83 VAL A CA 1
ATOM 639 C C . VAL A 1 83 ? 8.698 1.122 -16.334 1.00 70.69 83 VAL A C 1
ATOM 641 O O . VAL A 1 83 ? 8.456 2.003 -15.508 1.00 70.69 83 VAL A O 1
ATOM 644 N N . GLU A 1 84 ? 7.782 0.384 -16.947 1.00 73.81 84 GLU A N 1
ATOM 645 C CA . GLU A 1 84 ? 6.338 0.574 -16.867 1.00 73.81 84 GLU A CA 1
ATOM 646 C C . GLU A 1 84 ? 5.777 0.319 -15.461 1.00 73.81 84 GLU A C 1
ATOM 648 O O . GLU A 1 84 ? 5.002 1.128 -14.954 1.00 73.81 84 GLU A O 1
ATOM 653 N N . ASP A 1 85 ? 6.230 -0.737 -14.776 1.00 76.31 85 ASP A N 1
ATOM 654 C CA . ASP A 1 85 ? 5.755 -1.069 -13.423 1.00 76.31 85 ASP A CA 1
ATOM 655 C C . ASP A 1 85 ? 6.003 0.065 -12.416 1.00 76.31 85 ASP A C 1
ATOM 657 O O . ASP A 1 85 ? 5.141 0.382 -11.594 1.00 76.31 85 ASP A O 1
ATOM 661 N N . LEU A 1 86 ? 7.158 0.736 -12.501 1.00 76.19 86 LEU A N 1
ATOM 662 C CA . LEU A 1 86 ? 7.428 1.901 -11.655 1.00 76.19 86 LEU A CA 1
ATOM 663 C C . LEU A 1 86 ? 6.515 3.072 -12.006 1.00 76.19 86 LEU A C 1
ATOM 665 O O . LEU A 1 86 ? 6.055 3.760 -11.104 1.00 76.19 86 LEU A O 1
ATOM 669 N N . LEU A 1 87 ? 6.303 3.343 -13.296 1.00 78.62 87 LEU A N 1
ATOM 670 C CA . LEU A 1 87 ? 5.464 4.461 -13.720 1.00 78.62 87 LEU A CA 1
ATOM 671 C C . LEU A 1 87 ? 4.028 4.258 -13.234 1.00 78.62 87 LEU A C 1
ATOM 673 O O . LEU A 1 87 ? 3.416 5.197 -12.729 1.00 78.62 87 LEU A O 1
ATOM 677 N N . ASN A 1 88 ? 3.529 3.024 -13.290 1.00 81.50 88 ASN A N 1
ATOM 678 C CA . ASN A 1 88 ? 2.224 2.668 -12.747 1.00 81.50 88 ASN A CA 1
ATOM 679 C C . ASN A 1 88 ? 2.176 2.783 -11.222 1.00 81.50 88 ASN A C 1
ATOM 681 O O . ASN A 1 88 ? 1.227 3.357 -10.696 1.00 81.50 88 ASN A O 1
ATOM 685 N N . ALA A 1 89 ? 3.215 2.345 -10.507 1.00 80.50 89 ALA A N 1
ATOM 686 C CA . ALA A 1 89 ? 3.286 2.532 -9.060 1.00 80.50 89 ALA A CA 1
ATOM 687 C C . ALA A 1 89 ? 3.368 4.014 -8.653 1.00 80.50 89 ALA A C 1
ATOM 689 O O . ALA A 1 89 ? 2.753 4.412 -7.668 1.00 80.50 89 ALA A O 1
ATOM 690 N N . LEU A 1 90 ? 4.094 4.843 -9.411 1.00 80.06 90 LEU A N 1
ATOM 691 C CA . LEU A 1 90 ? 4.175 6.289 -9.192 1.00 80.06 90 LEU A CA 1
ATOM 692 C C . LEU A 1 90 ? 2.826 6.973 -9.426 1.00 80.06 90 LEU A C 1
ATOM 694 O O . LEU A 1 90 ? 2.427 7.807 -8.617 1.00 80.06 90 LEU A O 1
ATOM 698 N N . ARG A 1 91 ? 2.115 6.603 -10.498 1.00 80.94 91 ARG A N 1
ATOM 699 C CA . ARG A 1 91 ? 0.752 7.082 -10.772 1.00 80.94 91 ARG A CA 1
ATOM 700 C C . ARG A 1 91 ? -0.206 6.678 -9.658 1.00 80.94 91 ARG A C 1
ATOM 702 O O . ARG A 1 91 ? -0.903 7.532 -9.132 1.00 80.94 91 ARG A O 1
ATOM 709 N N . PHE A 1 92 ? -0.195 5.407 -9.260 1.00 82.31 92 PHE A N 1
ATOM 710 C CA . PHE A 1 92 ? -1.042 4.913 -8.177 1.00 82.31 92 PHE A CA 1
ATOM 711 C C . PHE A 1 92 ? -0.772 5.650 -6.860 1.00 82.31 92 PHE A C 1
ATOM 713 O O . PHE A 1 92 ? -1.703 6.133 -6.223 1.00 82.31 92 PHE A O 1
ATOM 720 N N . ALA A 1 93 ? 0.501 5.813 -6.484 1.00 79.19 93 ALA A N 1
ATOM 721 C CA . ALA A 1 93 ? 0.869 6.556 -5.283 1.00 79.19 93 ALA A CA 1
ATOM 722 C C . ALA A 1 93 ? 0.383 8.013 -5.342 1.00 79.19 93 ALA A C 1
ATOM 724 O O . ALA A 1 93 ? -0.123 8.527 -4.348 1.00 79.19 93 ALA A O 1
ATOM 725 N N . LEU A 1 94 ? 0.508 8.668 -6.502 1.00 78.12 94 LEU A N 1
ATOM 726 C CA . LEU A 1 94 ? 0.021 10.030 -6.710 1.00 78.12 94 LEU A CA 1
ATOM 727 C C . LEU A 1 94 ? -1.505 10.119 -6.578 1.00 78.12 94 LEU A C 1
ATOM 729 O O . LEU A 1 94 ? -1.986 11.001 -5.876 1.00 78.12 94 LEU A O 1
ATOM 733 N N . GLU A 1 95 ? -2.256 9.209 -7.197 1.00 78.81 95 GLU A N 1
ATOM 734 C CA . GLU A 1 95 ? -3.720 9.188 -7.103 1.00 78.81 95 GLU A CA 1
ATOM 735 C C . GLU A 1 95 ? -4.192 8.997 -5.657 1.00 78.81 95 GLU A C 1
ATOM 737 O O . GLU A 1 95 ? -5.018 9.771 -5.178 1.00 78.81 95 GLU A O 1
ATOM 742 N N . ILE A 1 96 ? -3.596 8.053 -4.918 1.00 75.19 96 ILE A N 1
ATOM 743 C CA . ILE A 1 96 ? -3.919 7.835 -3.500 1.00 75.19 96 ILE A CA 1
ATOM 744 C C . ILE A 1 96 ? -3.579 9.070 -2.652 1.00 75.19 96 ILE A C 1
ATOM 746 O O . ILE A 1 96 ? -4.348 9.444 -1.766 1.00 75.19 96 ILE A O 1
ATOM 750 N N . LEU A 1 97 ? -2.447 9.731 -2.917 1.00 74.94 97 LEU A N 1
ATOM 751 C CA . LEU A 1 97 ? -2.069 10.969 -2.227 1.00 74.94 97 LEU A CA 1
ATOM 752 C C . LEU A 1 97 ? -3.049 12.112 -2.527 1.00 74.94 97 LEU A C 1
ATOM 754 O O . LEU A 1 97 ? -3.396 12.863 -1.617 1.00 74.94 97 LEU A O 1
ATOM 758 N N . LYS A 1 98 ? -3.527 12.226 -3.773 1.00 75.06 98 LYS A N 1
ATOM 759 C CA . LYS A 1 98 ? -4.529 13.225 -4.182 1.00 75.06 98 LYS A CA 1
ATOM 760 C C . LYS A 1 98 ? -5.894 12.949 -3.546 1.00 75.06 98 LYS A C 1
ATOM 762 O O . LYS A 1 98 ? -6.570 13.892 -3.138 1.00 75.06 98 LYS A O 1
ATOM 767 N N . SER A 1 99 ? -6.287 11.680 -3.413 1.00 74.75 99 SER A N 1
ATOM 768 C CA . SER A 1 99 ? -7.568 11.294 -2.809 1.00 74.75 99 SER A CA 1
ATOM 769 C C . SER A 1 99 ? -7.555 11.263 -1.278 1.00 74.75 99 SER A C 1
ATOM 771 O O . SER A 1 99 ? -8.610 11.385 -0.663 1.00 74.75 99 SER A O 1
ATOM 773 N N . GLY A 1 100 ? -6.389 11.077 -0.652 1.00 69.38 100 GLY A N 1
ATOM 774 C CA . GLY A 1 100 ? -6.261 10.821 0.788 1.00 69.38 100 GLY A CA 1
ATOM 775 C C . GLY A 1 100 ? -6.638 11.994 1.698 1.00 69.38 100 GLY A C 1
ATOM 776 O O . GLY A 1 100 ? -6.895 11.779 2.881 1.00 69.38 100 GLY A O 1
ATOM 777 N N . GLY A 1 101 ? -6.701 13.215 1.156 1.00 66.06 101 GLY A N 1
ATOM 778 C CA . GLY A 1 101 ? -6.984 14.429 1.921 1.00 66.06 101 GLY A CA 1
ATOM 779 C C . GLY A 1 101 ? -5.908 14.756 2.972 1.00 66.06 101 GLY A C 1
ATOM 780 O O . GLY A 1 101 ? -4.963 13.992 3.184 1.00 66.06 101 GLY A O 1
ATOM 781 N N . PRO A 1 102 ? -5.998 15.919 3.637 1.00 66.81 102 PRO A N 1
ATOM 782 C CA . PRO A 1 102 ? -5.078 16.256 4.717 1.00 66.81 102 PRO A CA 1
ATOM 783 C C . PRO A 1 102 ? -5.281 15.308 5.907 1.00 66.81 102 PRO A C 1
ATOM 785 O O . PRO A 1 102 ? -6.415 15.048 6.310 1.00 66.81 102 PRO A O 1
ATOM 788 N N . ARG A 1 103 ? -4.193 14.833 6.532 1.00 66.88 103 ARG A N 1
ATOM 789 C CA . ARG A 1 103 ? -4.289 14.123 7.817 1.00 66.88 103 ARG A CA 1
ATOM 790 C C . ARG A 1 103 ? -4.944 15.025 8.860 1.00 66.88 103 ARG A C 1
ATOM 792 O O . ARG A 1 103 ? -4.343 15.991 9.328 1.00 66.88 103 ARG A O 1
ATOM 799 N N . CYS A 1 104 ? -6.146 14.655 9.274 1.00 67.19 104 CYS A N 1
ATOM 800 C CA . CYS A 1 104 ? -6.846 15.282 10.383 1.00 67.19 104 CYS A CA 1
ATOM 801 C C . CYS A 1 104 ? -6.442 14.601 11.695 1.00 67.19 104 CYS A C 1
ATOM 803 O O . CYS A 1 104 ? -6.677 13.408 11.880 1.00 67.19 104 CYS A O 1
ATOM 805 N N . VAL A 1 105 ? -5.854 15.361 12.620 1.00 69.94 105 VAL A N 1
ATOM 806 C CA . VAL A 1 105 ? -5.661 14.922 14.008 1.00 69.94 105 VAL A CA 1
ATOM 807 C C . VAL A 1 105 ? -6.800 15.518 14.827 1.00 69.94 105 VAL A C 1
ATOM 809 O O . VAL A 1 105 ? -6.782 16.700 15.159 1.00 69.94 105 VAL A O 1
ATOM 812 N N . GLY A 1 106 ? -7.836 14.719 15.073 1.00 70.88 106 GLY A N 1
ATOM 813 C CA . GLY A 1 106 ? -8.956 15.105 15.930 1.00 70.88 106 GLY A CA 1
ATOM 814 C C . GLY A 1 106 ? -8.652 14.867 17.408 1.00 70.88 106 GLY A C 1
ATOM 815 O O . GLY A 1 106 ? -7.775 14.073 17.752 1.00 70.88 106 GLY A O 1
ATOM 816 N N . ALA A 1 107 ? -9.413 15.522 18.290 1.00 76.62 107 ALA A N 1
ATOM 817 C CA . ALA A 1 107 ? -9.480 15.096 19.682 1.00 76.62 107 ALA A CA 1
ATOM 818 C C . ALA A 1 107 ? -9.991 13.651 19.704 1.00 76.62 107 ALA A C 1
ATOM 820 O O . ALA A 1 107 ? -11.048 13.357 19.146 1.00 76.62 107 ALA A O 1
ATOM 821 N N . TRP A 1 108 ? -9.202 12.753 20.290 1.00 72.38 108 TRP A N 1
ATOM 822 C CA . TRP A 1 108 ? -9.518 11.334 20.339 1.00 72.38 108 TRP A CA 1
ATOM 823 C C . TRP A 1 108 ? -10.887 11.128 21.000 1.00 72.38 108 TRP A C 1
ATOM 825 O O . TRP A 1 108 ? -11.054 11.400 22.193 1.00 72.38 108 TRP A O 1
ATOM 835 N N . SER A 1 109 ? -11.876 10.651 20.239 1.00 69.44 109 SER A N 1
ATOM 836 C CA . SER A 1 109 ? -13.089 10.094 20.833 1.00 69.44 109 SER A CA 1
ATOM 837 C C . SER A 1 109 ? -12.636 8.917 21.680 1.00 69.44 109 SER A C 1
ATOM 839 O O . SER A 1 109 ? -11.964 8.049 21.145 1.00 69.44 109 SER A O 1
ATOM 841 N N . GLN A 1 110 ? -12.977 8.853 22.966 1.00 78.50 110 GLN A N 1
ATOM 842 C CA . GLN A 1 110 ? -12.540 7.807 23.916 1.00 78.50 110 GLN A CA 1
ATOM 843 C C . GLN A 1 110 ? -12.802 6.345 23.464 1.00 78.50 110 GLN A C 1
ATOM 845 O O . GLN A 1 110 ? -12.442 5.404 24.164 1.00 78.50 110 GLN A O 1
ATOM 850 N N . GLN A 1 111 ? -13.413 6.142 22.298 1.00 84.25 111 GLN A N 1
ATOM 851 C CA . GLN A 1 111 ? -13.568 4.872 21.613 1.00 84.25 111 GLN A CA 1
ATOM 852 C C . GLN A 1 111 ? -12.209 4.326 21.124 1.00 84.25 111 GLN A C 1
ATOM 854 O O . GLN A 1 111 ? -11.485 5.028 20.417 1.00 84.25 111 GLN A O 1
ATOM 859 N N . PRO A 1 112 ? -11.839 3.083 21.471 1.00 88.00 112 PRO A N 1
ATOM 860 C CA . PRO A 1 112 ? -10.606 2.474 20.978 1.00 88.00 112 PRO A CA 1
ATOM 861 C C . PRO A 1 112 ? -10.670 2.202 19.455 1.00 88.00 112 PRO A C 1
ATOM 863 O O . PRO A 1 112 ? -11.761 1.967 18.930 1.00 88.00 112 PRO A O 1
ATOM 866 N N . PRO A 1 113 ? -9.535 2.219 18.726 1.00 88.69 113 PRO A N 1
ATOM 867 C CA . PRO A 1 113 ? -9.539 2.024 17.278 1.00 88.69 113 PRO A CA 1
ATOM 868 C C . PRO A 1 113 ? -9.712 0.555 16.898 1.00 88.69 113 PRO A C 1
ATOM 870 O O . PRO A 1 113 ? -9.285 -0.338 17.630 1.00 88.69 113 PRO A O 1
ATOM 873 N N . VAL A 1 114 ? -10.214 0.313 15.685 1.00 91.19 114 VAL A N 1
ATOM 874 C CA . VAL A 1 114 ? -10.051 -0.989 15.027 1.00 91.19 114 VAL A CA 1
ATOM 875 C C . VAL A 1 114 ? -8.572 -1.188 14.702 1.00 91.19 114 VAL A C 1
ATOM 877 O O . VAL A 1 114 ? -7.944 -0.341 14.065 1.00 91.19 114 VAL A O 1
ATOM 880 N N . LEU A 1 115 ? -8.011 -2.308 15.146 1.00 91.62 115 LEU A N 1
ATOM 881 C CA . LEU A 1 115 ? -6.636 -2.695 14.865 1.00 91.62 115 LEU A CA 1
ATOM 882 C C . LEU A 1 115 ? -6.610 -3.583 13.622 1.00 91.62 115 LEU A C 1
ATOM 884 O O . LEU A 1 115 ? -7.305 -4.596 13.574 1.00 91.62 115 LEU A O 1
ATOM 888 N N . ILE A 1 116 ? -5.798 -3.211 12.634 1.00 89.06 116 ILE A N 1
ATOM 889 C CA . ILE A 1 116 ? -5.577 -3.999 11.420 1.00 89.06 116 ILE A CA 1
ATOM 890 C C . ILE A 1 116 ? -4.087 -4.305 11.326 1.00 89.06 116 ILE A C 1
ATOM 892 O O . ILE A 1 116 ? -3.259 -3.399 11.231 1.00 89.06 116 ILE A O 1
ATOM 896 N N . PHE A 1 117 ? -3.756 -5.589 11.337 1.00 88.00 117 PHE A N 1
ATOM 897 C CA . PHE A 1 117 ? -2.415 -6.096 11.084 1.00 88.00 117 PHE A CA 1
ATOM 898 C C . PHE A 1 117 ? -2.421 -6.779 9.725 1.00 88.00 117 PHE A C 1
ATOM 900 O O . PHE A 1 117 ? -3.360 -7.500 9.410 1.00 88.00 117 PHE A O 1
ATOM 907 N N . THR A 1 118 ? -1.387 -6.549 8.926 1.00 87.75 118 THR A N 1
ATOM 908 C CA . THR A 1 118 ? -1.180 -7.224 7.639 1.00 87.75 118 THR A CA 1
ATOM 909 C C . THR A 1 118 ? 0.221 -7.800 7.643 1.00 87.75 118 THR A C 1
ATOM 911 O O . THR A 1 118 ? 1.121 -7.195 8.229 1.00 87.75 118 THR A O 1
ATOM 914 N N . ASP A 1 119 ? 0.384 -8.967 7.038 1.00 89.56 119 ASP A N 1
ATOM 915 C CA . ASP A 1 119 ? 1.671 -9.643 6.945 1.00 89.56 119 ASP A CA 1
ATOM 916 C C . ASP A 1 119 ? 1.769 -10.432 5.638 1.00 89.56 119 ASP A C 1
ATOM 918 O O . ASP A 1 119 ? 0.762 -10.755 5.000 1.00 89.56 119 ASP A O 1
ATOM 922 N N . GLY A 1 120 ? 2.994 -10.734 5.234 1.00 90.75 120 GLY A N 1
ATOM 923 C CA . GLY A 1 120 ? 3.297 -11.606 4.113 1.00 90.75 120 GLY A CA 1
ATOM 924 C C . GLY A 1 120 ? 4.335 -12.631 4.534 1.00 90.75 120 GLY A C 1
ATOM 925 O O . GLY A 1 120 ? 5.250 -12.308 5.278 1.00 90.75 120 GLY A O 1
ATOM 926 N N . ALA A 1 121 ? 4.243 -13.855 4.021 1.00 92.31 121 ALA A N 1
ATOM 927 C CA . ALA A 1 121 ? 5.285 -14.859 4.206 1.00 92.31 121 ALA A CA 1
ATOM 928 C C . ALA A 1 121 ? 5.826 -15.326 2.854 1.00 92.31 121 ALA A C 1
ATOM 930 O O . ALA A 1 121 ? 5.107 -15.400 1.857 1.00 92.31 121 ALA A O 1
ATOM 931 N N . CYS A 1 122 ? 7.124 -15.622 2.817 1.00 92.88 122 CYS A N 1
ATOM 932 C CA . CYS A 1 122 ? 7.829 -16.113 1.638 1.00 92.88 122 CYS A CA 1
ATOM 933 C C . CYS A 1 122 ? 8.774 -17.241 2.065 1.00 92.88 122 CYS A C 1
ATOM 935 O O . CYS A 1 122 ? 9.906 -17.014 2.489 1.00 92.88 122 CYS A O 1
ATOM 937 N N . GLU A 1 123 ? 8.291 -18.470 1.960 1.00 89.44 123 GLU A N 1
ATOM 938 C CA . GLU A 1 123 ? 8.942 -19.680 2.451 1.00 89.44 123 GLU A CA 1
ATOM 939 C C . GLU A 1 123 ? 9.395 -20.573 1.288 1.00 89.44 123 GLU A C 1
ATOM 941 O O . GLU A 1 123 ? 9.085 -20.322 0.119 1.00 89.44 123 GLU A O 1
ATOM 946 N N . GLN A 1 124 ? 10.154 -21.630 1.599 1.00 86.88 124 GLN A N 1
ATOM 947 C CA . GLN A 1 124 ? 10.610 -22.628 0.617 1.00 86.88 124 GLN A CA 1
ATOM 948 C C . GLN A 1 124 ? 11.325 -21.994 -0.592 1.00 86.88 124 GLN A C 1
ATOM 950 O O . GLN A 1 124 ? 10.986 -22.252 -1.745 1.00 86.88 124 GLN A O 1
ATOM 955 N N . GLU A 1 125 ? 12.268 -21.084 -0.328 1.00 81.50 125 GLU A N 1
ATOM 956 C CA . GLU A 1 125 ? 12.967 -20.298 -1.364 1.00 81.50 125 GLU A CA 1
ATOM 957 C C . GLU A 1 125 ? 12.017 -19.507 -2.298 1.00 81.50 125 GLU A C 1
ATOM 959 O O . GLU A 1 125 ? 12.273 -19.278 -3.486 1.00 81.50 125 GLU A O 1
ATOM 964 N N . GLY A 1 126 ? 10.885 -19.075 -1.737 1.00 76.56 126 GLY A N 1
ATOM 965 C CA . GLY A 1 126 ? 9.836 -18.305 -2.397 1.00 76.56 126 GLY A CA 1
ATOM 966 C C . GLY A 1 126 ? 8.883 -19.131 -3.251 1.00 76.56 126 GLY A C 1
ATOM 967 O O . GLY A 1 126 ? 8.181 -18.564 -4.088 1.00 76.56 126 GLY A O 1
ATOM 968 N N . ASN A 1 127 ? 8.889 -20.457 -3.126 1.00 82.56 127 ASN A N 1
ATOM 969 C CA . ASN A 1 127 ? 7.899 -21.314 -3.787 1.00 82.56 127 ASN A CA 1
ATOM 970 C C . ASN A 1 127 ? 6.555 -21.317 -3.053 1.00 82.56 127 ASN A C 1
ATOM 972 O O . ASN A 1 127 ? 5.534 -21.655 -3.650 1.00 82.56 127 ASN A O 1
ATOM 976 N N . LEU A 1 128 ? 6.557 -20.897 -1.787 1.00 90.12 128 LEU A N 1
ATOM 977 C CA . LEU A 1 128 ? 5.364 -20.703 -0.986 1.00 90.12 128 LEU A CA 1
ATOM 978 C C . LEU A 1 128 ? 5.290 -19.237 -0.565 1.00 90.12 128 LEU A C 1
ATOM 980 O O . LEU A 1 128 ? 6.113 -18.773 0.220 1.00 90.12 128 LEU A O 1
ATOM 984 N N . VAL A 1 129 ? 4.325 -18.504 -1.116 1.00 94.12 129 VAL A N 1
ATOM 985 C CA . VAL A 1 129 ? 4.097 -17.097 -0.776 1.00 94.12 129 VAL A CA 1
ATOM 986 C C . VAL A 1 129 ? 2.657 -16.935 -0.323 1.00 94.12 129 VAL A C 1
ATOM 988 O O . VAL A 1 129 ? 1.733 -17.324 -1.040 1.00 94.12 129 VAL A O 1
ATOM 991 N N . THR A 1 130 ? 2.466 -16.381 0.865 1.00 94.25 130 THR A N 1
ATOM 992 C CA . THR A 1 130 ? 1.152 -16.147 1.469 1.00 94.25 130 THR A CA 1
ATOM 993 C C . THR A 1 130 ? 1.037 -14.708 1.927 1.00 94.25 130 THR A C 1
ATOM 995 O O . THR A 1 130 ? 2.036 -14.037 2.179 1.00 94.25 130 THR A O 1
ATOM 998 N N . HIS A 1 131 ? -0.196 -14.236 2.032 1.00 93.25 131 HIS A N 1
ATOM 999 C CA . HIS A 1 131 ? -0.516 -12.973 2.677 1.00 93.25 131 HIS A CA 1
ATOM 1000 C C . HIS A 1 131 ? -1.554 -13.221 3.764 1.00 93.25 131 HIS A C 1
ATOM 1002 O O . HIS A 1 131 ? -2.327 -14.177 3.684 1.00 93.25 131 HIS A O 1
ATOM 1008 N N . GLY A 1 132 ? -1.577 -12.356 4.768 1.00 91.75 132 GLY A N 1
ATOM 1009 C CA . GLY A 1 132 ? -2.508 -12.451 5.878 1.00 91.75 132 GLY A CA 1
ATOM 1010 C C . GLY A 1 132 ? -2.912 -11.088 6.410 1.00 91.75 132 GLY A C 1
ATOM 1011 O O . GLY A 1 132 ? -2.203 -10.094 6.245 1.00 91.75 132 GLY A O 1
ATOM 1012 N N . ALA A 1 133 ? -4.071 -11.050 7.054 1.00 90.81 133 ALA A N 1
ATOM 1013 C CA . ALA A 1 133 ? -4.537 -9.901 7.801 1.00 90.81 133 ALA A CA 1
ATOM 1014 C C . ALA A 1 133 ? -5.292 -10.338 9.061 1.00 90.81 133 ALA A C 1
ATOM 1016 O O . ALA A 1 133 ? -6.033 -11.319 9.048 1.00 90.81 133 ALA A O 1
ATOM 1017 N N . LEU A 1 134 ? -5.126 -9.581 10.142 1.00 92.94 134 LEU A N 1
ATOM 1018 C CA . LEU A 1 134 ? -5.913 -9.698 11.363 1.00 92.94 134 LEU A CA 1
ATOM 1019 C C . LEU A 1 134 ? -6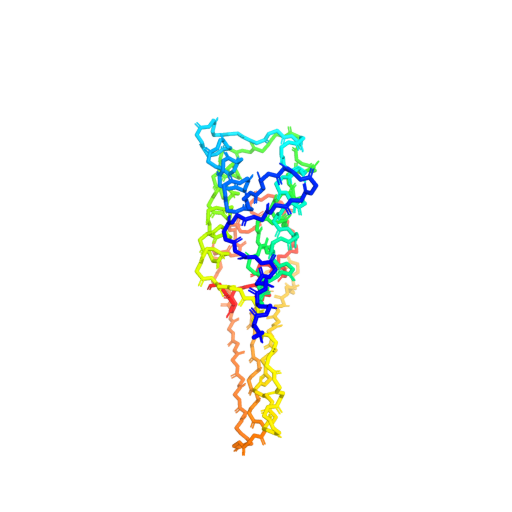.619 -8.372 11.60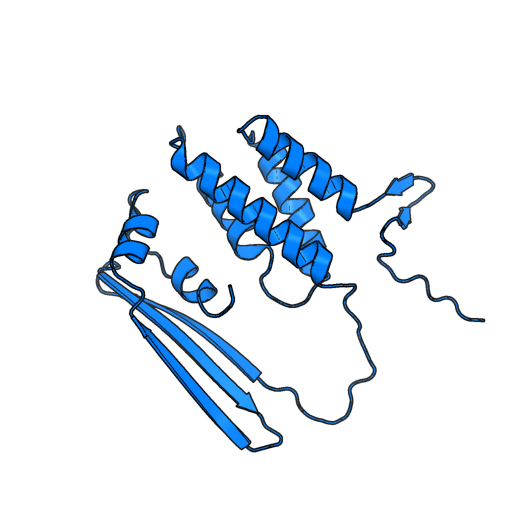7 1.00 92.94 134 LEU A C 1
ATOM 1021 O O . LEU A 1 134 ? -5.965 -7.338 11.734 1.00 92.94 134 LEU A O 1
ATOM 1025 N N . LEU A 1 135 ? -7.943 -8.420 11.703 1.00 93.94 135 LEU A N 1
ATOM 1026 C CA . LEU A 1 135 ? -8.774 -7.303 12.122 1.00 93.94 135 LEU A CA 1
ATOM 1027 C C . LEU A 1 135 ? -9.286 -7.578 13.532 1.00 93.94 135 LEU A C 1
ATOM 1029 O O . LEU A 1 135 ? -9.866 -8.630 13.805 1.00 93.94 135 LEU A O 1
ATOM 1033 N N . PHE A 1 136 ? -9.088 -6.619 14.427 1.00 95.81 136 PHE A N 1
ATOM 1034 C CA . PHE A 1 136 ? -9.629 -6.653 15.774 1.00 95.81 136 PHE A CA 1
ATOM 1035 C C . PHE A 1 136 ? -10.358 -5.352 16.078 1.00 95.81 136 PHE A C 1
ATOM 1037 O O . PHE A 1 136 ? -9.751 -4.283 16.118 1.00 95.81 136 PHE A O 1
ATOM 1044 N N . ASP A 1 137 ? -11.660 -5.458 16.322 1.00 95.56 137 ASP A N 1
ATOM 1045 C CA . ASP A 1 137 ? -12.466 -4.366 16.843 1.00 95.56 137 ASP A CA 1
ATOM 1046 C C . ASP A 1 137 ? -12.641 -4.545 18.363 1.00 95.56 137 ASP A C 1
ATOM 1048 O O . ASP A 1 137 ? -13.391 -5.424 18.799 1.00 95.56 137 ASP A O 1
ATOM 1052 N N . PRO A 1 138 ? -11.967 -3.733 19.192 1.00 94.12 138 PRO A N 1
ATOM 1053 C CA . PRO A 1 138 ? -12.067 -3.813 20.648 1.00 94.12 138 PRO A CA 1
ATOM 1054 C C . PRO A 1 138 ? -13.436 -3.396 21.201 1.00 94.12 138 PRO A C 1
ATOM 1056 O O . PRO A 1 138 ? -13.744 -3.745 22.337 1.00 94.12 138 PRO A O 1
ATOM 1059 N N . VAL A 1 139 ? -14.257 -2.669 20.435 1.00 93.62 139 VAL A N 1
ATOM 1060 C CA . VAL A 1 139 ? -15.587 -2.220 20.876 1.00 93.62 139 VAL A CA 1
ATOM 1061 C C . VAL A 1 139 ? -16.594 -3.356 20.779 1.00 93.62 139 VAL A C 1
ATOM 1063 O O . VAL A 1 139 ? -17.363 -3.589 21.708 1.00 93.62 139 VAL A O 1
ATOM 1066 N N . THR A 1 140 ? -16.577 -4.085 19.666 1.00 95.19 140 THR A N 1
ATOM 1067 C CA . THR A 1 140 ? -17.467 -5.235 19.441 1.00 95.19 140 THR A CA 1
ATOM 1068 C C . THR A 1 140 ? -16.845 -6.566 19.862 1.00 95.19 140 THR A C 1
ATOM 1070 O O . THR A 1 140 ? -17.516 -7.595 19.847 1.00 95.19 140 THR A O 1
ATOM 1073 N N . VAL A 1 141 ? -15.559 -6.564 20.229 1.00 94.38 141 VAL A N 1
ATOM 1074 C CA . VAL A 1 141 ? -14.733 -7.757 20.493 1.00 94.38 141 VAL A CA 1
ATOM 1075 C C . VAL A 1 141 ? -14.627 -8.673 19.259 1.00 94.38 141 VAL A C 1
ATOM 1077 O O . VAL A 1 141 ? -14.211 -9.832 19.350 1.00 94.38 141 VAL A O 1
ATOM 1080 N N . ARG A 1 142 ? -14.976 -8.160 18.073 1.00 96.44 142 ARG A N 1
ATOM 1081 C CA . ARG A 1 142 ? -14.931 -8.915 16.822 1.00 96.44 142 ARG A CA 1
ATOM 1082 C C . ARG A 1 142 ? -13.484 -9.124 16.397 1.00 96.44 142 ARG A C 1
ATOM 1084 O O . ARG A 1 142 ? -12.679 -8.193 16.388 1.00 96.44 142 ARG A O 1
ATOM 1091 N N . LYS A 1 143 ? -13.171 -10.363 16.026 1.00 96.31 143 LYS A N 1
ATOM 1092 C CA . LYS A 1 143 ? -11.869 -10.777 15.504 1.00 96.31 143 LYS A CA 1
ATOM 1093 C C . LYS A 1 143 ? -12.088 -11.458 14.170 1.00 96.31 143 LYS A C 1
ATOM 1095 O O . LYS A 1 143 ? -12.877 -12.396 14.093 1.00 96.31 143 LYS A O 1
ATOM 1100 N N . GLU A 1 144 ? -11.380 -11.004 13.152 1.00 95.62 144 GLU A N 1
ATOM 1101 C CA . GLU A 1 144 ? -11.365 -11.646 11.846 1.00 95.62 144 GLU A CA 1
ATOM 1102 C C . GLU A 1 144 ? -9.925 -11.905 11.433 1.00 95.62 144 GLU A C 1
ATOM 1104 O O . GLU A 1 144 ? -9.047 -11.062 11.623 1.00 95.62 144 GLU A O 1
ATOM 1109 N N . VAL A 1 145 ? -9.689 -13.096 10.896 1.00 93.75 145 VAL A N 1
ATOM 1110 C CA . VAL A 1 145 ? -8.389 -13.504 10.378 1.00 93.75 145 VAL A CA 1
ATOM 1111 C C . VAL A 1 145 ? -8.595 -13.915 8.936 1.00 93.75 145 VAL A C 1
ATOM 1113 O O . VAL A 1 145 ? -9.471 -14.722 8.628 1.00 93.75 145 VAL A O 1
ATOM 1116 N N . PHE A 1 146 ? -7.778 -13.347 8.068 1.00 90.31 146 PHE A N 1
ATOM 1117 C CA . PHE A 1 146 ? -7.780 -13.603 6.643 1.00 90.31 146 PHE A CA 1
ATOM 1118 C C . PHE A 1 146 ? -6.382 -14.027 6.236 1.00 90.31 146 PHE A C 1
ATOM 1120 O O . PHE A 1 146 ? -5.392 -13.515 6.756 1.00 90.31 146 PHE A O 1
ATOM 1127 N N . GLY A 1 147 ? -6.296 -14.936 5.282 1.00 92.75 147 GLY A N 1
ATOM 1128 C CA . GLY A 1 147 ? -5.035 -15.274 4.658 1.00 92.75 147 GLY A CA 1
ATOM 1129 C C . GLY A 1 147 ? -5.244 -16.235 3.511 1.00 92.75 147 GLY A C 1
ATOM 1130 O O . GLY A 1 147 ? -6.192 -17.018 3.521 1.00 92.75 147 GLY A O 1
ATOM 1131 N N . ASP A 1 148 ? -4.376 -16.134 2.517 1.00 94.06 148 ASP A N 1
ATOM 1132 C CA . ASP A 1 148 ? -4.415 -16.997 1.345 1.00 94.06 148 ASP A CA 1
ATOM 1133 C C . ASP A 1 148 ? -3.021 -17.119 0.713 1.00 94.06 148 ASP A C 1
ATOM 1135 O O . ASP A 1 148 ? -2.076 -16.384 1.036 1.00 94.06 148 ASP A O 1
ATOM 1139 N N . HIS A 1 149 ? -2.892 -18.073 -0.201 1.00 94.38 149 HIS A N 1
ATOM 1140 C CA . HIS A 1 149 ? -1.758 -18.182 -1.096 1.00 94.38 149 HIS A CA 1
ATOM 1141 C C . HIS A 1 149 ? -1.807 -17.083 -2.151 1.00 94.38 149 HIS A C 1
ATOM 1143 O O . HIS A 1 149 ? -2.801 -16.889 -2.851 1.00 94.38 149 HIS A O 1
ATOM 1149 N N . VAL A 1 150 ? -0.673 -16.415 -2.348 1.00 92.12 150 VAL A N 1
ATOM 1150 C CA . VAL A 1 150 ? -0.521 -15.526 -3.493 1.00 92.12 150 VAL A CA 1
ATOM 1151 C C . VAL A 1 150 ? -0.557 -16.375 -4.773 1.00 92.12 150 VAL A C 1
ATOM 1153 O O . VAL A 1 150 ? 0.184 -17.360 -4.875 1.00 92.12 150 VAL A O 1
ATOM 1156 N N . PRO A 1 151 ? -1.359 -16.007 -5.790 1.00 91.25 151 PRO A N 1
ATOM 1157 C CA . PRO A 1 151 ? -1.417 -16.747 -7.045 1.00 91.25 151 PRO A CA 1
ATOM 1158 C C . PRO A 1 151 ? -0.031 -16.945 -7.674 1.00 91.25 151 PRO A C 1
ATOM 1160 O O . PRO A 1 151 ? 0.705 -15.977 -7.868 1.00 91.25 151 PRO A O 1
ATOM 1163 N N . LYS A 1 152 ? 0.303 -18.181 -8.077 1.00 87.94 152 LYS A N 1
ATOM 1164 C CA . LYS A 1 152 ? 1.627 -18.536 -8.637 1.00 87.94 152 LYS A CA 1
ATOM 1165 C C . LYS A 1 152 ? 2.075 -17.613 -9.771 1.00 87.94 152 LYS A C 1
ATOM 1167 O O . LYS A 1 152 ? 3.188 -17.107 -9.732 1.00 87.94 152 LYS A O 1
ATOM 1172 N N . ARG A 1 153 ? 1.167 -17.292 -10.702 1.00 87.38 153 ARG A N 1
ATOM 1173 C CA . ARG A 1 153 ? 1.421 -16.350 -11.811 1.00 87.38 153 ARG A CA 1
ATOM 1174 C C . ARG A 1 153 ? 1.922 -14.978 -11.344 1.00 87.38 153 ARG A C 1
ATOM 1176 O O . ARG A 1 153 ? 2.658 -14.303 -12.052 1.00 87.38 153 ARG A O 1
ATOM 1183 N N . LEU A 1 154 ? 1.463 -14.526 -10.177 1.00 86.06 154 LEU A N 1
ATOM 1184 C CA . LEU A 1 154 ? 1.824 -13.232 -9.613 1.00 86.06 154 LEU A CA 1
ATOM 1185 C C . LEU A 1 154 ? 3.188 -13.322 -8.922 1.00 86.06 154 LEU A C 1
ATOM 1187 O O . LEU A 1 154 ? 4.030 -12.455 -9.131 1.00 86.06 154 LEU A O 1
ATOM 1191 N N . VAL A 1 155 ? 3.431 -14.415 -8.192 1.00 87.62 155 VAL A N 1
ATOM 1192 C CA . VAL A 1 155 ? 4.738 -14.727 -7.597 1.00 87.62 155 VAL A CA 1
ATOM 1193 C C . VAL A 1 155 ? 5.821 -14.830 -8.672 1.00 87.62 155 VAL A C 1
ATOM 1195 O O . VAL A 1 155 ? 6.870 -14.213 -8.532 1.00 87.62 155 VAL A O 1
ATOM 1198 N N . GLU A 1 156 ? 5.566 -15.548 -9.766 1.00 85.50 156 GLU A N 1
ATOM 1199 C CA . GLU A 1 156 ? 6.484 -15.673 -10.906 1.00 85.50 156 GLU A CA 1
ATOM 1200 C C . GLU A 1 156 ? 6.847 -14.299 -11.479 1.00 85.50 156 GLU A C 1
ATOM 1202 O O . GLU A 1 156 ? 8.027 -13.972 -11.592 1.00 85.50 156 GLU A O 1
ATOM 1207 N N . ARG A 1 157 ? 5.852 -13.430 -11.701 1.00 81.81 157 ARG A N 1
ATOM 1208 C CA . ARG A 1 157 ? 6.089 -12.044 -12.135 1.00 81.81 157 ARG A CA 1
ATOM 1209 C C . ARG A 1 157 ? 6.930 -11.238 -11.146 1.00 81.81 157 ARG A C 1
ATOM 1211 O O . ARG A 1 157 ? 7.760 -10.438 -11.561 1.00 81.81 157 ARG A O 1
ATOM 1218 N N . TRP A 1 158 ? 6.746 -11.420 -9.840 1.00 83.25 158 TRP A N 1
ATOM 1219 C CA . TRP A 1 158 ? 7.586 -10.750 -8.838 1.00 83.25 158 TRP A CA 1
ATOM 1220 C C . TRP A 1 158 ? 9.028 -11.273 -8.829 1.00 83.25 158 TRP A C 1
ATOM 1222 O O . TRP A 1 158 ? 9.952 -10.548 -8.438 1.00 83.25 158 TRP A O 1
ATOM 1232 N N . LYS A 1 159 ? 9.221 -12.521 -9.267 1.00 79.69 159 LYS A N 1
ATOM 1233 C CA . LYS A 1 159 ? 10.511 -13.204 -9.356 1.00 79.69 159 LYS A CA 1
ATOM 1234 C C . LYS A 1 159 ? 11.250 -12.987 -10.681 1.00 79.69 159 LYS A C 1
ATOM 1236 O O . LYS A 1 159 ? 12.451 -13.247 -10.696 1.00 79.69 159 LYS A O 1
ATOM 1241 N N . ASP A 1 160 ? 10.615 -12.450 -11.729 1.00 74.06 160 ASP A N 1
ATOM 1242 C CA . ASP A 1 160 ? 11.195 -12.238 -13.079 1.00 74.06 160 ASP A CA 1
ATOM 1243 C C . ASP A 1 160 ? 12.534 -11.461 -13.100 1.00 74.06 160 ASP A C 1
ATOM 1245 O O . ASP A 1 160 ? 13.286 -11.517 -14.069 1.00 74.06 160 ASP A O 1
ATOM 1249 N N . GLY A 1 161 ? 12.889 -10.767 -12.012 1.00 63.53 161 GLY A N 1
ATOM 1250 C CA . GLY A 1 161 ? 14.195 -10.128 -11.801 1.00 63.53 161 GLY A CA 1
ATOM 1251 C C . GLY A 1 161 ? 15.252 -10.980 -11.075 1.00 63.53 161 GLY A C 1
ATOM 1252 O O . GLY A 1 161 ? 16.206 -10.415 -10.543 1.00 63.53 161 GLY A O 1
ATOM 1253 N N . GLY A 1 162 ? 15.071 -12.303 -10.970 1.00 68.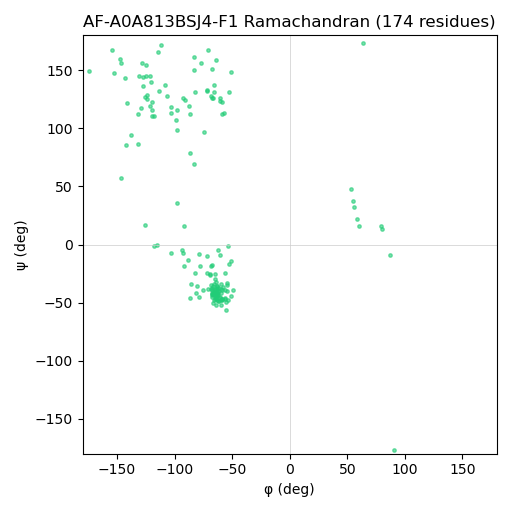50 162 GLY A N 1
ATOM 1254 C CA . GLY A 1 162 ? 15.983 -13.227 -10.277 1.00 68.50 162 GLY A CA 1
ATOM 1255 C C . GLY A 1 162 ? 15.842 -13.251 -8.748 1.00 68.50 162 GLY A C 1
ATOM 1256 O O . GLY A 1 162 ? 16.730 -13.734 -8.044 1.00 68.50 162 GLY A O 1
ATOM 1257 N N . LYS A 1 163 ? 14.744 -12.716 -8.202 1.00 69.88 163 LYS A N 1
ATOM 1258 C CA . LYS A 1 163 ? 14.536 -12.641 -6.750 1.00 69.88 163 LYS A CA 1
ATOM 1259 C C . LYS A 1 163 ? 13.997 -13.953 -6.204 1.00 69.88 163 LYS A C 1
ATOM 1261 O O . LYS A 1 163 ? 12.993 -14.462 -6.683 1.00 69.88 163 LYS A O 1
ATOM 1266 N N . LYS A 1 164 ? 14.610 -14.455 -5.133 1.00 73.56 164 LYS A N 1
ATOM 1267 C CA . LYS A 1 164 ? 14.058 -15.582 -4.365 1.00 73.56 164 LYS A CA 1
ATOM 1268 C C . LYS A 1 164 ? 13.061 -15.130 -3.297 1.00 73.56 164 LYS A C 1
ATOM 1270 O O . LYS A 1 164 ? 12.084 -15.823 -3.050 1.00 73.56 164 LYS A O 1
ATOM 1275 N N . GLN A 1 165 ? 13.293 -13.961 -2.700 1.00 80.38 165 GLN A N 1
ATOM 1276 C CA . GLN A 1 165 ? 12.484 -13.412 -1.613 1.00 80.38 165 GLN A CA 1
ATOM 1277 C C . GLN A 1 165 ? 11.557 -12.309 -2.133 1.00 80.38 165 GLN A C 1
ATOM 1279 O O . GLN A 1 165 ? 12.025 -11.296 -2.655 1.00 80.38 165 GLN A O 1
ATOM 1284 N N . VAL A 1 166 ? 10.246 -12.520 -1.999 1.00 84.12 166 VAL A N 1
ATOM 1285 C CA . VAL A 1 166 ? 9.188 -11.607 -2.478 1.00 84.12 166 VAL A CA 1
ATOM 1286 C C . VAL A 1 166 ? 8.199 -11.212 -1.373 1.00 84.12 166 VAL A C 1
ATOM 1288 O O . VAL A 1 166 ? 7.131 -10.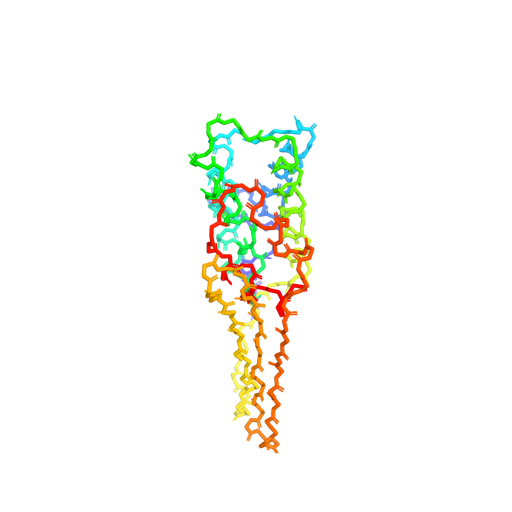684 -1.670 1.00 84.12 166 VAL A O 1
ATOM 1291 N N . ILE A 1 167 ? 8.579 -11.421 -0.104 1.00 86.38 167 ILE A N 1
ATOM 1292 C CA . ILE A 1 167 ? 7.760 -11.152 1.093 1.00 86.38 167 ILE A CA 1
ATOM 1293 C C . ILE A 1 167 ? 7.141 -9.752 1.090 1.00 86.38 167 ILE A C 1
ATOM 1295 O O . ILE A 1 167 ? 5.963 -9.588 1.371 1.00 86.38 167 ILE A O 1
ATOM 1299 N N . PHE A 1 168 ? 7.898 -8.761 0.625 1.00 78.94 168 PHE A N 1
ATOM 1300 C CA . PHE A 1 168 ? 7.443 -7.384 0.494 1.00 78.94 168 PHE A CA 1
ATOM 1301 C C . PHE A 1 168 ? 6.141 -7.242 -0.312 1.00 78.94 168 PHE A C 1
ATOM 1303 O O . PHE A 1 168 ? 5.224 -6.527 0.094 1.00 78.94 168 PHE A O 1
ATOM 1310 N N . PHE A 1 169 ? 6.067 -7.887 -1.476 1.00 81.56 169 PHE A N 1
ATOM 1311 C CA . PHE A 1 169 ? 4.882 -7.783 -2.319 1.00 81.56 169 PHE A CA 1
ATOM 1312 C C . PHE A 1 169 ? 3.687 -8.470 -1.658 1.00 81.56 169 PHE A C 1
ATOM 1314 O O . PHE A 1 169 ? 2.568 -7.976 -1.758 1.00 81.56 169 PHE A O 1
ATOM 1321 N N . ALA A 1 170 ? 3.943 -9.560 -0.933 1.00 85.75 170 ALA A N 1
ATOM 1322 C CA . ALA A 1 170 ? 2.931 -10.268 -0.168 1.00 85.75 170 ALA A CA 1
ATOM 1323 C C . ALA A 1 170 ? 2.408 -9.441 1.019 1.00 85.75 170 ALA A C 1
ATOM 1325 O O . ALA A 1 170 ? 1.204 -9.408 1.227 1.00 85.75 170 ALA A O 1
ATOM 1326 N N . GLU A 1 171 ? 3.268 -8.699 1.727 1.00 82.81 171 GLU A N 1
ATOM 1327 C CA . GLU A 1 171 ? 2.861 -7.790 2.814 1.00 82.81 171 GLU A CA 1
ATOM 1328 C C . GLU A 1 171 ? 1.971 -6.637 2.333 1.00 82.81 171 GLU A C 1
ATOM 1330 O O . GLU A 1 171 ? 1.140 -6.134 3.083 1.00 82.81 171 GLU A O 1
ATOM 1335 N N . ASN A 1 172 ? 2.178 -6.162 1.101 1.00 74.94 172 ASN A N 1
ATOM 1336 C CA . ASN A 1 172 ? 1.436 -5.018 0.567 1.00 74.94 172 ASN A CA 1
ATOM 1337 C C . ASN A 1 172 ? 0.169 -5.443 -0.182 1.00 74.94 172 ASN A C 1
ATOM 1339 O O . ASN A 1 172 ? -0.727 -4.625 -0.338 1.00 74.94 172 ASN A O 1
ATOM 1343 N N . LEU A 1 173 ? 0.055 -6.705 -0.601 1.00 76.19 173 LEU A N 1
ATOM 1344 C CA . LEU A 1 173 ? -1.114 -7.209 -1.324 1.00 76.19 173 LEU A CA 1
ATOM 1345 C C . LEU A 1 173 ? -2.457 -6.978 -0.595 1.00 76.19 173 LEU A C 1
ATOM 1347 O O . LEU A 1 173 ? -3.408 -6.608 -1.272 1.00 76.19 173 LEU A O 1
ATOM 1351 N N . PRO A 1 174 ? -2.579 -7.135 0.741 1.00 69.69 174 PRO A N 1
ATOM 1352 C CA . PRO A 1 174 ? -3.853 -6.939 1.440 1.00 69.69 174 PRO A CA 1
ATOM 1353 C C . PRO A 1 174 ? -4.311 -5.478 1.539 1.00 69.69 174 PRO A C 1
ATOM 1355 O O . PRO A 1 174 ? -5.412 -5.220 2.018 1.00 69.69 174 PRO A O 1
ATOM 1358 N N . VAL A 1 175 ? -3.447 -4.525 1.179 1.00 65.44 175 VAL A N 1
ATOM 1359 C CA . VAL A 1 175 ? -3.629 -3.087 1.438 1.00 65.44 175 VAL A CA 1
ATOM 1360 C C . VAL A 1 175 ? -3.709 -2.255 0.154 1.00 65.44 175 VAL A C 1
ATOM 1362 O O . VAL A 1 175 ? -3.842 -1.033 0.242 1.00 65.44 175 VAL A O 1
ATOM 1365 N N . VAL A 1 176 ? -3.589 -2.900 -1.012 1.00 53.56 176 VAL A N 1
ATOM 1366 C CA . VAL A 1 176 ? -3.539 -2.280 -2.348 1.00 53.56 176 VAL A CA 1
ATOM 1367 C C . VAL A 1 176 ? -4.768 -2.664 -3.155 1.00 53.56 176 VAL A C 1
ATOM 1369 O O . VAL A 1 176 ? -5.127 -3.861 -3.147 1.00 53.56 176 VAL A O 1
#

Nearest PDB structures (foldseek):
  6gp1-assembly1_A  TM=5.873E-01  e=1.008E+00  Lobophyllia hemprichii
  6lof-assembly1_D  TM=3.492E-01  e=5.310E-01  Zoanthus sp.
  3cfa-assembly1_M  TM=4.253E-01  e=1.804E+00  Anemonia sulcata
  1xmz-assembly1_B  TM=4.219E-01  e=2.148E+00  Anemonia sulcata
  7y8y-assembly1_B  TM=2.259E-01  e=7.530E-01  Candidatus Scalindua brodae

Secondary structure (DSSP, 8-state):
------TT-SSEEETTEEE-HHHHHHHHHHHHHHTT---HHHHHHHHHHHHHHHTTSSSSTTHHHHHHHHHHTT-SS--HHHHHHHHHHHHHHHHHHHHS---------SSPPPEEEEEEEEEGGGTEEEEEEEEEETTTTEEEEEEEEPPHHHHHHHHTTT-S--HHHHHHGGG-

Organism: NCBI:txid1628268